Protein AF-A0A090RYG4-F1 (afdb_monomer_lite)

Organism: NCBI:txid990268

Structure (mmCIF, N/CA/C/O backbone):
data_AF-A0A090RYG4-F1
#
_entry.id   AF-A0A090RYG4-F1
#
loop_
_atom_site.group_PDB
_atom_site.id
_atom_site.type_symbol
_atom_site.label_atom_id
_atom_site.label_alt_id
_atom_site.label_comp_id
_atom_site.label_asym_id
_atom_site.label_entity_id
_atom_site.label_seq_id
_atom_site.pdbx_PDB_ins_code
_atom_site.Cartn_x
_atom_site.Cartn_y
_atom_site.Cartn_z
_atom_site.occupancy
_atom_site.B_iso_or_equiv
_atom_site.auth_seq_id
_atom_site.auth_comp_id
_atom_site.auth_asym_id
_atom_site.auth_atom_id
_atom_site.pdbx_PDB_model_num
ATOM 1 N N . MET A 1 1 ? 15.077 -9.445 53.867 1.00 61.34 1 MET A N 1
ATOM 2 C CA . MET A 1 1 ? 15.015 -9.184 52.406 1.00 61.34 1 MET A CA 1
ATOM 3 C C . MET A 1 1 ? 14.123 -10.145 51.605 1.00 61.34 1 MET A C 1
ATOM 5 O O . MET A 1 1 ? 13.270 -9.662 50.873 1.00 61.34 1 MET A O 1
ATOM 9 N N . ARG A 1 2 ? 14.221 -11.479 51.750 1.00 73.38 2 ARG A N 1
ATOM 10 C CA . ARG A 1 2 ? 13.444 -12.452 50.934 1.00 73.38 2 ARG A CA 1
ATOM 11 C C . ARG A 1 2 ? 11.909 -12.333 51.029 1.00 73.38 2 ARG A C 1
ATOM 13 O O . ARG A 1 2 ? 11.220 -12.509 50.031 1.00 73.38 2 ARG A O 1
ATOM 20 N N . ARG A 1 3 ? 11.371 -12.010 52.213 1.00 73.81 3 ARG A N 1
ATOM 21 C CA . ARG A 1 3 ? 9.918 -11.848 52.442 1.00 73.81 3 ARG A CA 1
ATOM 22 C C . ARG A 1 3 ? 9.351 -10.567 51.826 1.00 73.81 3 ARG A C 1
ATOM 24 O O . ARG A 1 3 ? 8.290 -10.617 51.218 1.00 73.81 3 ARG A O 1
ATOM 31 N N . LEU A 1 4 ? 10.092 -9.461 51.918 1.00 77.81 4 LEU A N 1
ATOM 32 C CA . LEU A 1 4 ? 9.744 -8.197 51.262 1.00 77.81 4 LEU A CA 1
ATOM 33 C C . LEU A 1 4 ? 9.723 -8.370 49.738 1.00 77.81 4 LEU A C 1
ATOM 35 O O . LEU A 1 4 ? 8.765 -7.982 49.082 1.00 77.81 4 LEU A O 1
ATOM 39 N N . PHE A 1 5 ? 10.730 -9.055 49.191 1.00 81.25 5 PHE A N 1
ATOM 40 C CA . PHE A 1 5 ? 10.797 -9.369 47.765 1.00 81.25 5 PHE A CA 1
ATOM 41 C C . PHE A 1 5 ? 9.617 -10.238 47.297 1.00 81.25 5 PHE A C 1
ATOM 43 O O . PHE A 1 5 ? 9.007 -9.958 46.270 1.00 81.25 5 PHE A O 1
ATOM 50 N N . ALA A 1 6 ? 9.235 -11.259 48.072 1.00 80.69 6 ALA A N 1
ATOM 51 C CA . ALA A 1 6 ? 8.069 -12.091 47.772 1.00 80.69 6 ALA A CA 1
ATOM 52 C C . ALA A 1 6 ? 6.738 -11.321 47.877 1.00 80.69 6 ALA A C 1
ATOM 54 O O . ALA A 1 6 ? 5.836 -11.556 47.076 1.00 80.69 6 ALA A O 1
ATOM 55 N N . MET A 1 7 ? 6.623 -10.388 48.828 1.00 78.88 7 MET A N 1
ATOM 56 C CA . MET A 1 7 ? 5.442 -9.537 49.005 1.00 78.88 7 MET A CA 1
ATOM 57 C C . MET A 1 7 ? 5.290 -8.541 47.848 1.00 78.88 7 MET A C 1
ATOM 59 O O . MET A 1 7 ? 4.221 -8.469 47.253 1.00 78.88 7 MET A O 1
ATOM 63 N N . LEU A 1 8 ? 6.374 -7.868 47.449 1.00 79.50 8 LEU A N 1
ATOM 64 C CA . LEU A 1 8 ? 6.397 -6.986 46.276 1.00 79.50 8 LEU A CA 1
ATOM 65 C C . LEU A 1 8 ? 6.104 -7.758 44.981 1.00 79.50 8 LEU A C 1
ATOM 67 O O . LEU A 1 8 ? 5.351 -7.288 44.132 1.00 79.50 8 LEU A O 1
ATOM 71 N N . LYS A 1 9 ? 6.630 -8.984 44.848 1.00 76.50 9 LYS A N 1
ATOM 72 C CA . LYS A 1 9 ? 6.347 -9.864 43.704 1.00 76.50 9 LYS A CA 1
ATOM 73 C C . LYS A 1 9 ? 4.880 -10.308 43.664 1.00 76.50 9 LYS A C 1
ATOM 75 O O . LYS A 1 9 ? 4.317 -10.376 42.579 1.00 76.50 9 LYS A O 1
ATOM 80 N N . ARG A 1 10 ? 4.246 -10.560 44.818 1.00 73.06 10 ARG A N 1
ATOM 81 C CA . ARG A 1 10 ? 2.807 -10.875 44.925 1.00 73.06 10 ARG A CA 1
ATOM 82 C C . ARG A 1 10 ? 1.920 -9.663 44.658 1.00 73.06 10 ARG A C 1
ATOM 84 O O . ARG A 1 10 ? 0.962 -9.804 43.914 1.00 73.06 10 ARG A O 1
ATOM 91 N N . ALA A 1 11 ? 2.262 -8.489 45.184 1.00 70.81 11 ALA A N 1
ATOM 92 C CA . ALA A 1 11 ? 1.546 -7.246 44.897 1.00 70.81 11 ALA A CA 1
ATOM 93 C C . ALA A 1 11 ? 1.608 -6.895 43.400 1.00 70.81 11 ALA A C 1
ATOM 95 O O . ALA A 1 11 ? 0.601 -6.525 42.807 1.00 70.81 11 ALA A O 1
ATOM 96 N N . ARG A 1 12 ? 2.766 -7.111 42.759 1.00 71.00 12 ARG A N 1
ATOM 97 C CA . ARG A 1 12 ? 2.927 -6.977 41.304 1.00 71.00 12 ARG A CA 1
ATOM 98 C C . ARG A 1 12 ? 2.141 -8.033 40.518 1.00 71.00 12 ARG A C 1
ATOM 100 O O . ARG A 1 12 ? 1.627 -7.730 39.449 1.00 71.00 12 ARG A O 1
ATOM 107 N N . ALA A 1 13 ? 2.086 -9.271 41.011 1.00 66.88 13 ALA A N 1
ATOM 108 C CA . ALA A 1 13 ? 1.431 -10.390 40.329 1.00 66.88 13 ALA A CA 1
ATOM 109 C C . ALA A 1 13 ? -0.096 -10.423 40.509 1.00 66.88 13 ALA A C 1
ATOM 111 O O . ALA A 1 13 ? -0.777 -11.002 39.671 1.00 66.88 13 ALA A O 1
ATOM 112 N N . ALA A 1 14 ? -0.635 -9.816 41.570 1.00 64.06 14 ALA A N 1
ATOM 113 C CA . ALA A 1 14 ? -2.070 -9.806 41.856 1.00 64.06 14 ALA A CA 1
ATOM 114 C C . ALA A 1 14 ? -2.877 -8.923 40.888 1.00 64.06 14 ALA A C 1
ATOM 116 O O . ALA A 1 14 ? -4.096 -9.061 40.811 1.00 64.06 14 ALA A O 1
ATOM 117 N N . GLY A 1 15 ? -2.210 -8.032 40.144 1.00 64.88 15 GLY A N 1
ATOM 118 C CA . GLY A 1 15 ? -2.888 -6.980 39.393 1.00 64.88 15 GLY A CA 1
ATOM 119 C C . GLY A 1 15 ? -3.680 -6.049 40.320 1.00 64.88 15 GLY A C 1
ATOM 120 O O . GLY A 1 15 ? -3.790 -6.267 41.525 1.00 64.88 15 GLY A O 1
ATOM 121 N N . ILE A 1 16 ? -4.232 -4.976 39.765 1.00 71.25 16 ILE A N 1
ATOM 122 C CA . ILE A 1 16 ? -5.197 -4.143 40.485 1.00 71.25 16 ILE A CA 1
ATOM 123 C C . ILE A 1 16 ? -6.581 -4.635 40.045 1.00 71.25 16 ILE A C 1
ATOM 125 O O . ILE A 1 16 ? -6.906 -4.474 38.867 1.00 71.25 16 ILE A O 1
ATOM 129 N N . PRO A 1 17 ? -7.387 -5.266 40.921 1.00 75.62 17 PRO A N 1
ATOM 130 C CA . PRO A 1 17 ? -8.730 -5.699 40.557 1.00 75.62 17 PRO A CA 1
ATOM 131 C C . PRO A 1 17 ? -9.604 -4.460 40.347 1.00 75.62 17 PRO A C 1
ATOM 133 O O . PRO A 1 17 ? -10.025 -3.802 41.295 1.00 75.62 17 PRO A O 1
ATOM 136 N N . THR A 1 18 ? -9.847 -4.105 39.090 1.00 84.88 18 THR A N 1
ATOM 137 C CA . THR A 1 18 ? -10.685 -2.964 38.722 1.00 84.88 18 THR A CA 1
ATOM 138 C C . THR A 1 18 ? -12.125 -3.410 38.443 1.00 84.88 18 THR A C 1
ATOM 140 O O . THR A 1 18 ? -12.340 -4.447 37.804 1.00 84.88 18 THR A O 1
ATOM 143 N N . PRO A 1 19 ? -13.147 -2.643 38.869 1.00 91.31 19 PRO A N 1
ATOM 144 C CA . PRO A 1 19 ? -14.541 -2.961 38.569 1.00 91.31 19 PRO A CA 1
ATOM 145 C C . PRO A 1 19 ? -14.820 -3.045 37.058 1.00 91.31 19 PRO A C 1
ATOM 147 O O . PRO A 1 19 ? -14.313 -2.243 36.273 1.00 91.31 19 PRO A O 1
ATOM 150 N N . SER A 1 20 ? -15.700 -3.961 36.635 1.00 90.69 20 SER A N 1
ATOM 151 C CA . SER A 1 20 ? -16.046 -4.147 35.210 1.00 90.69 20 SER A CA 1
ATOM 152 C C . SER A 1 20 ? -16.568 -2.864 34.542 1.00 90.69 20 SER A C 1
ATOM 154 O O . SER A 1 20 ? -16.238 -2.583 33.390 1.00 90.69 20 SER A O 1
ATOM 156 N N . ILE A 1 21 ? -17.342 -2.055 35.275 1.00 94.69 21 ILE A N 1
ATOM 157 C CA . ILE A 1 21 ? -17.880 -0.772 34.791 1.00 94.69 21 ILE A CA 1
ATOM 158 C C . ILE A 1 21 ? -16.743 0.202 34.475 1.00 94.69 21 ILE A C 1
ATOM 160 O O . ILE A 1 21 ? -16.732 0.801 33.401 1.00 94.69 21 ILE A O 1
ATOM 164 N N . TYR A 1 22 ? -15.760 0.303 35.374 1.00 93.12 22 TYR A N 1
ATOM 165 C CA . TYR A 1 22 ? -14.573 1.123 35.160 1.00 93.12 22 TYR A CA 1
ATOM 166 C C . TYR A 1 22 ? -13.812 0.667 33.908 1.00 93.12 22 TYR A C 1
ATOM 168 O O . TYR A 1 22 ? -13.549 1.479 33.027 1.00 93.12 22 TYR A O 1
ATOM 176 N N . ASN A 1 23 ? -13.554 -0.637 33.758 1.00 93.69 23 ASN A N 1
ATOM 177 C CA . ASN A 1 23 ? -12.840 -1.172 32.591 1.00 93.69 23 ASN A CA 1
ATOM 178 C C . ASN A 1 23 ? -13.564 -0.876 31.269 1.00 93.69 23 ASN A C 1
ATOM 180 O O . ASN A 1 23 ? -12.934 -0.471 30.293 1.00 93.69 23 ASN A O 1
ATOM 184 N N . LYS A 1 24 ? -14.895 -1.022 31.234 1.00 96.44 24 LYS A N 1
ATOM 185 C CA . LYS A 1 24 ? -15.709 -0.701 30.050 1.00 96.44 24 LYS A CA 1
ATOM 186 C C . LYS A 1 24 ? -15.686 0.794 29.727 1.00 96.44 24 LYS A C 1
ATOM 188 O O . LYS A 1 24 ? -15.574 1.153 28.557 1.00 96.44 24 LYS A O 1
ATOM 193 N N . LEU A 1 25 ? -15.779 1.657 30.742 1.00 97.25 25 LEU A N 1
ATOM 194 C CA . LEU A 1 25 ? -15.675 3.110 30.577 1.00 97.25 25 LEU A CA 1
ATOM 195 C C . LEU A 1 25 ? -14.306 3.513 30.030 1.00 97.25 25 LEU A C 1
ATOM 197 O O . LEU A 1 25 ? -14.238 4.244 29.045 1.00 97.25 25 LEU A O 1
ATOM 201 N N . MET A 1 26 ? -13.230 2.984 30.610 1.00 96.25 26 MET A N 1
ATOM 202 C CA . MET A 1 26 ? -11.869 3.252 30.148 1.00 96.25 26 MET A CA 1
ATOM 203 C C . MET A 1 26 ? -11.647 2.763 28.717 1.00 96.25 26 MET A C 1
ATOM 205 O O . MET A 1 26 ? -11.082 3.494 27.906 1.00 96.25 26 MET A O 1
ATOM 209 N N . TYR A 1 27 ? -12.151 1.576 28.366 1.00 96.62 27 TYR A N 1
ATOM 210 C CA . TYR A 1 27 ? -12.064 1.059 27.000 1.00 96.62 27 TYR A CA 1
ATOM 211 C C . TYR A 1 27 ? -12.798 1.951 25.987 1.00 96.62 27 TYR A C 1
ATOM 213 O O . TYR A 1 27 ? -12.266 2.250 24.917 1.00 96.62 27 TYR A O 1
ATOM 221 N N . ARG A 1 28 ? -14.005 2.423 26.320 1.00 98.06 28 ARG A N 1
ATOM 222 C CA . ARG A 1 28 ? -14.752 3.352 25.456 1.00 98.06 28 ARG A CA 1
ATOM 223 C C . ARG A 1 28 ? -14.013 4.674 25.293 1.00 98.06 28 ARG A C 1
ATOM 225 O O . ARG A 1 28 ? -13.835 5.123 24.164 1.00 98.06 28 ARG A O 1
ATOM 232 N N . LEU A 1 29 ? -13.542 5.252 26.400 1.00 98.00 29 LEU A N 1
ATOM 233 C CA . LEU A 1 29 ? -12.791 6.504 26.396 1.00 98.00 29 LEU A CA 1
ATOM 234 C C . LEU A 1 29 ? -11.560 6.398 25.492 1.00 98.00 29 LEU A C 1
ATOM 236 O O . LEU A 1 29 ? -11.389 7.214 24.591 1.00 98.00 29 LEU A O 1
ATOM 240 N N . ILE A 1 30 ? -10.738 5.361 25.675 1.00 97.81 30 ILE A N 1
ATOM 241 C CA . ILE A 1 30 ? -9.519 5.217 24.879 1.00 97.81 30 ILE A CA 1
ATOM 242 C C . ILE A 1 30 ? -9.812 4.924 23.407 1.00 97.81 30 ILE A C 1
ATOM 244 O O . ILE A 1 30 ? -9.067 5.378 22.547 1.00 97.81 30 ILE A O 1
ATOM 248 N N . THR A 1 31 ? -10.899 4.215 23.099 1.00 97.62 31 THR A N 1
ATOM 249 C CA . THR A 1 31 ? -11.305 3.946 21.711 1.00 97.62 31 THR A CA 1
ATOM 250 C C . THR A 1 31 ? -11.712 5.234 20.998 1.00 97.62 31 THR A C 1
ATOM 252 O O . THR A 1 31 ? -11.278 5.465 19.873 1.00 97.62 31 THR A O 1
ATOM 255 N N . VAL A 1 32 ? -12.478 6.107 21.661 1.00 98.12 32 VAL A N 1
ATOM 256 C CA . VAL A 1 32 ? -12.866 7.416 21.108 1.00 98.12 32 VAL A CA 1
ATOM 257 C C . VAL A 1 32 ? -11.646 8.315 20.921 1.00 98.12 32 VAL A C 1
ATOM 259 O O . VAL A 1 32 ? -11.473 8.890 19.848 1.00 98.12 32 VAL A O 1
ATOM 262 N N . LEU A 1 33 ? -10.775 8.401 21.931 1.00 97.94 33 LEU A N 1
ATOM 263 C CA . LEU A 1 33 ? -9.561 9.217 21.853 1.00 97.94 33 LEU A CA 1
ATOM 264 C C . LEU A 1 33 ? -8.630 8.742 20.731 1.00 97.94 33 LEU A C 1
ATOM 266 O O . LEU A 1 33 ? -8.164 9.562 19.944 1.00 97.94 33 LEU A O 1
ATOM 270 N N . LYS A 1 34 ? -8.406 7.426 20.617 1.00 96.44 34 LYS A N 1
ATOM 271 C CA . LYS A 1 34 ? -7.614 6.837 19.528 1.00 96.44 34 LYS A CA 1
ATOM 272 C C . LYS A 1 34 ? -8.248 7.096 18.167 1.00 96.44 34 LYS A C 1
ATOM 274 O O . LYS A 1 34 ? -7.565 7.594 17.287 1.00 96.44 34 LYS A O 1
ATOM 279 N N . GLY A 1 35 ? -9.549 6.854 18.008 1.00 96.19 35 GLY A N 1
ATOM 280 C CA . GLY A 1 35 ? -10.240 7.099 16.738 1.00 96.19 35 GLY A CA 1
ATOM 281 C C . GLY A 1 35 ? -10.193 8.568 16.304 1.00 96.19 35 GLY A C 1
ATOM 282 O O . GLY A 1 35 ? -9.995 8.860 15.123 1.00 96.19 35 GLY A O 1
ATOM 283 N N . GLY A 1 36 ? -10.316 9.499 17.257 1.00 97.56 36 GLY A N 1
ATOM 284 C CA . GLY A 1 36 ? -10.135 10.928 17.011 1.00 97.56 36 GLY A CA 1
ATOM 285 C C . GLY A 1 36 ? -8.709 11.254 16.569 1.00 97.56 36 GLY A C 1
ATOM 286 O O . GLY A 1 36 ? -8.517 11.878 15.527 1.00 97.56 36 GLY A O 1
ATOM 287 N N . PHE A 1 37 ? -7.710 10.771 17.310 1.00 96.94 37 PHE A N 1
ATOM 288 C CA . PHE A 1 37 ? -6.298 10.958 16.975 1.00 96.94 37 PHE A CA 1
ATOM 289 C C . PHE A 1 37 ? -5.935 10.369 15.603 1.00 96.94 37 PHE A C 1
ATOM 291 O O . PHE A 1 37 ? -5.309 11.051 14.793 1.00 96.94 37 PHE A O 1
ATOM 298 N N . ASP A 1 38 ? -6.381 9.150 15.303 1.00 95.56 38 ASP A N 1
ATOM 299 C CA . ASP A 1 38 ? -6.158 8.479 14.021 1.00 95.56 38 ASP A CA 1
ATOM 300 C C . ASP A 1 38 ? -6.811 9.255 12.873 1.00 95.56 38 ASP A C 1
ATOM 302 O O . ASP A 1 38 ? -6.211 9.432 11.813 1.00 95.56 38 ASP A O 1
ATOM 306 N N . THR A 1 39 ? -8.021 9.781 13.087 1.00 97.12 39 THR A N 1
ATOM 307 C CA . THR A 1 39 ? -8.726 10.593 12.087 1.00 97.12 39 THR A CA 1
ATOM 308 C C . THR A 1 39 ? -7.990 11.897 11.810 1.00 97.12 39 THR A C 1
ATOM 310 O O . THR A 1 39 ? -7.774 12.233 10.646 1.00 97.12 39 THR A O 1
ATOM 313 N N . LEU A 1 40 ? -7.572 12.616 12.854 1.00 98.06 40 LEU A N 1
ATOM 314 C CA . LEU A 1 40 ? -6.817 13.861 12.710 1.00 98.06 40 LEU A CA 1
ATOM 315 C C . LEU A 1 40 ? -5.473 13.603 12.017 1.00 98.06 40 LEU A C 1
ATOM 317 O O . LEU A 1 40 ? -5.148 14.265 11.034 1.00 98.06 40 LEU A O 1
ATOM 321 N N . THR A 1 41 ? -4.736 12.584 12.457 1.00 97.62 41 THR A N 1
ATOM 322 C CA . THR A 1 41 ? -3.458 12.184 11.853 1.00 97.62 41 THR A CA 1
ATOM 323 C C . THR A 1 41 ? -3.638 11.809 10.381 1.00 97.62 41 THR A C 1
ATOM 325 O O . THR A 1 41 ? -2.885 12.262 9.520 1.00 97.62 41 THR A O 1
ATOM 328 N N . ARG A 1 42 ? -4.682 11.045 10.044 1.00 97.81 42 ARG A N 1
ATOM 329 C CA . ARG A 1 42 ? -5.009 10.692 8.659 1.00 97.81 42 ARG A CA 1
ATOM 330 C C . ARG A 1 42 ? -5.289 11.922 7.802 1.00 97.81 42 ARG A C 1
ATOM 332 O O . ARG A 1 42 ? -4.780 11.995 6.685 1.00 97.81 42 ARG A O 1
ATOM 339 N N . LEU A 1 43 ? -6.122 12.843 8.281 1.00 97.81 43 LEU A N 1
ATOM 340 C CA . LEU A 1 43 ? -6.562 14.005 7.505 1.00 97.81 43 LEU A CA 1
ATOM 341 C C . LEU A 1 43 ? -5.440 15.025 7.302 1.00 97.81 43 LEU A C 1
ATOM 343 O O . LEU A 1 43 ? -5.282 15.528 6.194 1.00 97.81 43 LEU A O 1
ATOM 347 N N . PHE A 1 44 ? -4.659 15.302 8.347 1.00 98.12 44 PHE A N 1
ATOM 348 C CA . PHE A 1 44 ? -3.679 16.388 8.336 1.00 98.12 44 PHE A CA 1
ATOM 349 C C . PHE A 1 44 ? -2.250 15.940 8.023 1.00 98.12 44 PHE A C 1
ATOM 351 O O . PHE A 1 44 ? -1.456 16.761 7.576 1.00 98.12 44 PHE A O 1
ATOM 358 N N . ILE A 1 45 ? -1.914 14.663 8.229 1.00 97.94 45 ILE A N 1
ATOM 359 C CA . ILE A 1 45 ? -0.543 14.158 8.064 1.00 97.94 45 ILE A CA 1
ATOM 360 C C . ILE A 1 45 ? -0.492 13.100 6.962 1.00 97.94 45 ILE A C 1
ATOM 362 O O . ILE A 1 45 ? 0.108 13.337 5.916 1.00 97.94 45 ILE A O 1
ATOM 366 N N . TYR A 1 46 ? -1.135 11.944 7.147 1.00 98.31 46 TYR A N 1
ATOM 367 C CA . TYR A 1 46 ? -0.915 10.805 6.247 1.00 98.31 46 TYR A CA 1
ATOM 368 C C . TYR A 1 46 ? -1.505 10.998 4.851 1.00 98.31 46 TYR A C 1
ATOM 370 O O . TYR A 1 46 ? -0.828 10.715 3.866 1.00 98.31 46 TYR A O 1
ATOM 378 N N . THR A 1 47 ? -2.738 11.498 4.731 1.00 98.12 47 THR A N 1
ATOM 379 C CA . THR A 1 47 ? -3.358 11.689 3.409 1.00 98.12 47 THR A CA 1
ATOM 380 C C . THR A 1 47 ? -2.608 12.740 2.581 1.00 98.12 47 THR A C 1
ATOM 382 O O . THR A 1 47 ? -2.298 12.446 1.426 1.00 98.12 47 THR A O 1
ATOM 385 N N . PRO A 1 48 ? -2.251 13.927 3.119 1.00 98.00 48 PRO A N 1
ATOM 386 C CA . PRO A 1 48 ? -1.418 14.886 2.392 1.00 98.00 48 PRO A CA 1
ATOM 387 C C . PRO A 1 48 ? -0.023 14.345 2.058 1.00 98.00 48 PRO A C 1
ATOM 389 O O . PRO A 1 48 ? 0.419 14.494 0.920 1.00 98.00 48 PRO A O 1
ATOM 392 N N . ALA A 1 49 ? 0.644 13.672 3.004 1.00 98.25 49 ALA A N 1
ATOM 393 C CA . ALA A 1 49 ? 1.972 13.103 2.774 1.00 98.25 49 ALA A CA 1
ATOM 394 C C . ALA A 1 49 ? 1.959 12.069 1.642 1.00 98.25 49 ALA A C 1
ATOM 396 O O . ALA A 1 49 ? 2.800 12.116 0.747 1.00 98.25 49 ALA A O 1
ATOM 397 N N . PHE A 1 50 ? 0.972 11.169 1.637 1.00 98.44 50 PHE A N 1
ATOM 398 C CA . PHE A 1 50 ? 0.854 10.182 0.573 1.00 98.44 50 PHE A CA 1
ATOM 399 C C . PHE A 1 50 ? 0.508 10.829 -0.763 1.00 98.44 50 PHE A C 1
ATOM 401 O O . PHE A 1 50 ? 1.142 10.496 -1.754 1.00 98.44 50 PHE A O 1
ATOM 408 N N . LYS A 1 51 ? -0.414 11.803 -0.800 1.00 98.19 51 LYS A N 1
ATOM 409 C CA . LYS A 1 51 ? -0.706 12.578 -2.020 1.00 98.19 51 LYS A CA 1
ATOM 410 C C . LYS A 1 51 ? 0.549 13.215 -2.615 1.00 98.19 51 LYS A C 1
ATOM 412 O O . LYS A 1 51 ? 0.696 13.194 -3.829 1.00 98.19 51 LYS A O 1
ATOM 417 N N . GLY A 1 52 ? 1.464 13.712 -1.781 1.00 97.75 52 GLY A N 1
ATOM 418 C CA . GLY A 1 52 ? 2.761 14.231 -2.229 1.00 97.75 52 GLY A CA 1
ATOM 419 C C . GLY A 1 52 ? 3.677 13.181 -2.875 1.00 97.75 52 GLY A C 1
ATOM 420 O O . GLY A 1 52 ? 4.574 13.539 -3.631 1.00 97.75 52 GLY A O 1
ATOM 421 N N . ARG A 1 53 ? 3.451 11.886 -2.615 1.00 97.12 53 ARG A N 1
ATOM 422 C CA . ARG A 1 53 ? 4.174 10.767 -3.239 1.00 97.12 53 ARG A CA 1
ATOM 423 C C . ARG A 1 53 ? 3.529 10.272 -4.540 1.00 97.12 53 ARG A C 1
ATOM 425 O O . ARG A 1 53 ? 4.191 9.547 -5.288 1.00 97.12 53 ARG A O 1
ATOM 432 N N . LEU A 1 54 ? 2.269 10.626 -4.799 1.00 98.44 54 LEU A N 1
ATOM 433 C CA . LEU A 1 54 ? 1.511 10.212 -5.981 1.00 98.44 54 LEU A CA 1
ATOM 434 C C . LEU A 1 54 ? 1.818 11.131 -7.169 1.00 98.44 54 LEU A C 1
ATOM 436 O O . LEU A 1 54 ? 1.892 12.347 -7.021 1.00 98.44 54 LEU A O 1
ATOM 440 N N . ALA A 1 55 ? 1.948 10.549 -8.360 1.00 98.44 55 ALA A N 1
ATOM 441 C CA . ALA A 1 55 ? 2.067 11.308 -9.603 1.00 98.44 55 ALA A CA 1
ATOM 442 C C . ALA A 1 55 ? 0.714 11.898 -10.035 1.00 98.44 55 ALA A C 1
ATOM 444 O O . ALA A 1 55 ? 0.655 13.000 -10.572 1.00 98.44 55 ALA A O 1
ATOM 445 N N . SER A 1 56 ? -0.375 11.172 -9.781 1.00 98.56 56 SER A N 1
ATOM 446 C CA . SER A 1 56 ? -1.749 11.637 -9.967 1.00 98.56 56 SER A CA 1
ATOM 447 C C . SER A 1 56 ? -2.682 10.925 -8.989 1.00 98.56 56 SER A C 1
ATOM 449 O O . SER A 1 56 ? -2.399 9.812 -8.530 1.00 98.56 56 SER A O 1
ATOM 451 N N . TYR A 1 57 ? -3.786 11.579 -8.633 1.00 98.50 57 TYR A N 1
ATOM 452 C CA . TYR A 1 57 ? -4.810 10.993 -7.775 1.00 98.50 57 TYR A CA 1
ATOM 453 C C . TYR A 1 57 ? -6.197 11.573 -8.061 1.00 98.50 57 TYR A C 1
ATOM 455 O O . TYR A 1 57 ? -6.334 12.764 -8.343 1.00 98.50 57 TYR A O 1
ATOM 463 N N . GLY A 1 58 ? -7.221 10.730 -7.946 1.00 98.06 58 GLY A N 1
ATOM 464 C CA . GLY A 1 58 ? -8.623 11.126 -7.995 1.00 98.06 58 GLY A CA 1
ATOM 465 C C . GLY A 1 58 ? -9.163 11.664 -6.666 1.00 98.06 58 GLY A C 1
ATOM 466 O O . GLY A 1 58 ? -8.438 11.882 -5.688 1.00 98.06 58 GLY A O 1
ATOM 467 N N . HIS A 1 59 ? -10.475 11.882 -6.609 1.00 97.56 59 HIS A N 1
ATOM 468 C CA . HIS A 1 59 ? -11.145 12.312 -5.382 1.00 97.56 59 HIS A CA 1
ATOM 469 C C . HIS A 1 59 ? -11.362 11.143 -4.405 1.00 97.56 59 HIS A C 1
ATOM 471 O O . HIS A 1 59 ? -11.274 9.971 -4.760 1.00 97.56 59 HIS A O 1
ATOM 477 N N . SER A 1 60 ? -11.690 11.463 -3.150 1.00 97.12 60 SER A N 1
ATOM 478 C CA . SER A 1 60 ? -12.113 10.482 -2.135 1.00 97.12 60 SER A CA 1
ATOM 479 C C . SER A 1 60 ? -11.097 9.376 -1.792 1.00 97.12 60 SER A C 1
ATOM 481 O O . SER A 1 60 ? -11.493 8.273 -1.424 1.00 97.12 60 SER A O 1
ATOM 483 N N . LEU A 1 61 ? -9.792 9.666 -1.853 1.00 98.19 61 LEU A N 1
ATOM 484 C CA . LEU A 1 61 ? -8.756 8.779 -1.311 1.00 98.19 61 LEU A CA 1
ATOM 485 C C . LEU A 1 61 ? -8.898 8.628 0.212 1.00 98.19 61 LEU A C 1
ATOM 487 O O . LEU A 1 61 ? -8.851 9.614 0.954 1.00 98.19 61 LEU A O 1
ATOM 491 N N . TYR A 1 62 ? -9.008 7.388 0.679 1.00 98.25 62 TYR A N 1
ATOM 492 C CA . TYR A 1 62 ? -9.116 7.045 2.091 1.00 98.25 62 TYR A CA 1
ATOM 493 C C . TYR A 1 62 ? -7.942 6.168 2.537 1.00 98.25 62 TYR A C 1
ATOM 495 O O . TYR A 1 62 ? -7.875 4.981 2.221 1.00 98.25 62 TYR A O 1
ATOM 503 N N . LEU A 1 63 ? -7.020 6.746 3.308 1.00 97.69 63 LEU A N 1
ATOM 504 C CA . LEU A 1 63 ? -5.967 5.977 3.972 1.00 97.69 63 LEU A CA 1
ATOM 505 C C . LEU A 1 63 ? -6.437 5.461 5.319 1.00 97.69 63 LEU A C 1
ATOM 507 O O . LEU A 1 63 ? -6.992 6.226 6.094 1.00 97.69 63 LEU A O 1
ATOM 511 N N . TYR A 1 64 ? -6.172 4.208 5.657 1.00 95.50 64 TYR A N 1
ATOM 512 C CA . TYR A 1 64 ? -6.498 3.701 6.989 1.00 95.50 64 TYR A CA 1
ATOM 513 C C . TYR A 1 64 ? -5.321 2.981 7.613 1.00 95.50 64 TYR A C 1
ATOM 515 O O . TYR A 1 64 ? -4.565 2.301 6.934 1.00 95.50 64 TYR A O 1
ATOM 523 N N . SER A 1 65 ? -5.169 3.117 8.928 1.00 92.62 65 SER A N 1
ATOM 524 C CA . SER A 1 65 ? -4.100 2.446 9.673 1.00 92.62 65 SER A CA 1
ATOM 525 C C . SER A 1 65 ? -2.672 2.858 9.265 1.00 92.62 65 SER A C 1
ATOM 527 O O . SER A 1 65 ? -1.776 2.024 9.300 1.00 92.62 65 SER A O 1
ATOM 529 N N . GLY A 1 66 ? -2.442 4.123 8.888 1.00 95.62 66 GLY A N 1
ATOM 530 C CA . GLY A 1 66 ? -1.090 4.685 8.731 1.00 95.62 66 GLY A CA 1
ATOM 531 C C . GLY A 1 66 ? -0.806 5.335 7.375 1.00 95.62 66 GLY A C 1
ATOM 532 O O . GLY A 1 66 ? -1.721 5.757 6.667 1.00 95.62 66 GLY A O 1
ATOM 533 N N . LEU A 1 67 ? 0.481 5.367 7.020 1.00 97.75 67 LEU A N 1
ATOM 534 C CA . LEU A 1 67 ? 1.014 5.854 5.748 1.00 97.75 67 LEU A CA 1
ATOM 535 C C . LEU A 1 67 ? 1.707 4.697 5.007 1.00 97.75 67 LEU A C 1
ATOM 537 O O . LEU A 1 67 ? 2.619 4.115 5.595 1.00 97.75 67 LEU A O 1
ATOM 541 N N . PRO A 1 68 ? 1.331 4.388 3.749 1.00 98.19 68 PRO A N 1
ATOM 542 C CA . PRO A 1 68 ? 2.013 3.368 2.955 1.00 98.19 68 PRO A CA 1
ATOM 543 C C . PRO A 1 68 ? 3.520 3.618 2.861 1.00 98.19 68 PRO A C 1
ATOM 545 O O . PRO A 1 68 ? 3.954 4.740 2.584 1.00 98.19 68 PRO A O 1
ATOM 548 N N . LEU A 1 69 ? 4.318 2.566 3.037 1.00 98.38 69 LEU A N 1
ATOM 549 C CA . LEU A 1 69 ? 5.745 2.623 2.748 1.00 98.38 69 LEU A CA 1
ATOM 550 C C . LEU A 1 69 ? 5.936 2.594 1.232 1.00 98.38 69 LEU A C 1
ATOM 552 O O . LEU A 1 69 ? 5.510 1.647 0.574 1.00 98.38 69 LEU A O 1
ATOM 556 N N . VAL A 1 70 ? 6.612 3.605 0.686 1.00 98.31 70 VAL A N 1
ATOM 557 C CA . VAL A 1 70 ? 6.949 3.656 -0.739 1.00 98.31 70 VAL A CA 1
ATOM 558 C C . VAL A 1 70 ? 8.459 3.678 -0.928 1.00 98.31 70 VAL A C 1
ATOM 560 O O . VAL A 1 70 ? 9.133 4.553 -0.387 1.00 98.31 70 VAL A O 1
ATOM 563 N N . THR A 1 71 ? 8.991 2.745 -1.717 1.00 96.94 71 THR A N 1
ATOM 564 C CA . THR A 1 71 ? 10.435 2.614 -1.972 1.00 96.94 71 THR A CA 1
ATOM 565 C C . THR A 1 71 ? 10.759 2.526 -3.464 1.00 96.94 71 THR A C 1
ATOM 567 O O . THR A 1 71 ? 9.917 2.175 -4.293 1.00 96.94 71 THR A O 1
ATOM 570 N N . GLY A 1 72 ? 12.001 2.873 -3.816 1.00 94.31 72 GLY A N 1
ATOM 571 C CA . GLY A 1 72 ? 12.486 2.848 -5.196 1.00 94.31 72 GLY A CA 1
ATOM 572 C C . GLY A 1 72 ? 11.852 3.908 -6.115 1.00 94.31 72 GLY A C 1
ATOM 573 O O . GLY A 1 72 ? 11.035 4.729 -5.671 1.00 94.31 72 GLY A O 1
ATOM 574 N N . PRO A 1 73 ? 12.226 3.906 -7.408 1.00 94.25 73 PRO A N 1
ATOM 575 C CA . PRO A 1 73 ? 11.752 4.856 -8.416 1.00 94.25 73 PRO A CA 1
ATOM 576 C C . PRO A 1 73 ? 10.339 4.501 -8.913 1.00 94.25 73 PRO A C 1
ATOM 578 O O . PRO A 1 73 ? 10.106 4.302 -10.100 1.00 94.25 73 PRO A O 1
ATOM 581 N N . LEU A 1 74 ? 9.383 4.383 -7.987 1.00 98.00 74 LEU A N 1
ATOM 582 C CA . LEU A 1 74 ? 8.000 4.019 -8.293 1.00 98.00 74 LEU A CA 1
ATOM 583 C C . LEU A 1 74 ? 7.160 5.250 -8.641 1.00 98.00 74 LEU A C 1
ATOM 585 O O . LEU A 1 74 ? 7.009 6.151 -7.809 1.00 98.00 74 LEU A O 1
ATOM 589 N N . LYS A 1 75 ? 6.541 5.257 -9.816 1.00 98.44 75 LYS A N 1
ATOM 590 C CA . LYS A 1 75 ? 5.440 6.160 -10.157 1.00 98.44 75 LYS A CA 1
ATOM 591 C C . LYS A 1 75 ? 4.124 5.541 -9.683 1.00 98.44 75 LYS A C 1
ATOM 593 O O . LYS A 1 75 ? 3.892 4.357 -9.908 1.00 98.44 75 LYS A O 1
ATOM 598 N N . ILE A 1 76 ? 3.271 6.320 -9.019 1.00 98.75 76 ILE A N 1
ATOM 599 C CA . ILE A 1 76 ? 1.968 5.842 -8.532 1.00 98.75 76 ILE A CA 1
ATOM 600 C C . ILE A 1 76 ? 0.867 6.761 -9.052 1.00 98.75 76 ILE A C 1
ATOM 602 O O . ILE A 1 76 ? 0.941 7.975 -8.863 1.00 98.75 76 ILE A O 1
ATOM 606 N N . GLU A 1 77 ? -0.153 6.176 -9.666 1.00 98.81 77 GLU A N 1
ATOM 607 C CA . GLU A 1 77 ? -1.350 6.862 -10.154 1.00 98.81 77 GLU A CA 1
ATOM 608 C C . GLU A 1 77 ? -2.580 6.209 -9.518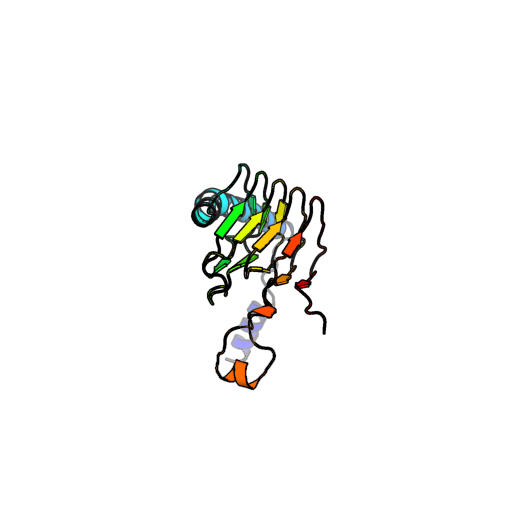 1.00 98.81 77 GLU A C 1
ATOM 610 O O . GLU A 1 77 ? -2.713 4.987 -9.578 1.00 98.81 77 GLU A O 1
ATOM 615 N N . LEU A 1 78 ? -3.464 6.998 -8.897 1.00 98.62 78 LEU A N 1
ATOM 616 C CA . LEU A 1 78 ? -4.694 6.496 -8.268 1.00 98.62 78 LEU A CA 1
ATOM 617 C C . LEU A 1 78 ? -5.946 7.130 -8.884 1.00 98.62 78 LEU A C 1
ATOM 619 O O . LEU A 1 78 ? -6.006 8.344 -9.069 1.00 98.62 78 LEU A O 1
ATOM 623 N N . GLY A 1 79 ? -6.980 6.332 -9.132 1.00 98.75 79 GLY A N 1
ATOM 624 C CA . GLY A 1 79 ? -8.295 6.821 -9.533 1.00 98.75 79 GLY A CA 1
ATOM 625 C C . GLY A 1 79 ? -9.103 7.404 -8.371 1.00 98.75 79 GLY A C 1
ATOM 626 O O . GLY A 1 79 ? -8.573 7.814 -7.334 1.00 98.75 79 GLY A O 1
ATOM 627 N N . ASN A 1 80 ? -10.420 7.450 -8.555 1.00 98.75 80 ASN A N 1
ATOM 628 C CA . ASN A 1 80 ? -11.355 7.961 -7.555 1.00 98.75 80 ASN A CA 1
ATOM 629 C C . ASN A 1 80 ? -11.688 6.893 -6.505 1.00 98.75 80 ASN A C 1
ATOM 631 O O . ASN A 1 80 ? -11.613 5.698 -6.775 1.00 98.75 80 ASN A O 1
ATOM 635 N N . GLU A 1 81 ? -12.102 7.315 -5.310 1.00 98.62 81 GLU A N 1
ATOM 636 C CA . GLU A 1 81 ? -12.705 6.444 -4.285 1.00 98.62 81 GLU A CA 1
ATOM 637 C C . GLU A 1 81 ? -11.828 5.247 -3.880 1.00 98.62 81 GLU A C 1
ATOM 639 O O . GLU A 1 81 ? -12.315 4.163 -3.556 1.00 98.62 81 GLU A O 1
ATOM 644 N N . CYS A 1 82 ? -10.510 5.435 -3.904 1.00 98.75 82 CYS A N 1
ATOM 645 C CA . CYS A 1 82 ? -9.563 4.410 -3.490 1.00 98.75 82 CYS A CA 1
ATOM 646 C C . CYS A 1 82 ? -9.445 4.344 -1.965 1.00 98.75 82 CYS A C 1
ATOM 648 O O . CYS A 1 82 ? -9.355 5.371 -1.288 1.00 98.75 82 CYS A O 1
ATOM 650 N N . ARG A 1 83 ? -9.368 3.125 -1.428 1.00 98.62 83 ARG A N 1
ATOM 651 C CA . ARG A 1 83 ? -9.011 2.857 -0.031 1.00 98.62 83 ARG A CA 1
ATOM 652 C C . ARG A 1 83 ? -7.682 2.123 0.002 1.00 98.62 83 ARG A C 1
ATOM 654 O O . ARG A 1 83 ? -7.493 1.166 -0.741 1.00 98.62 83 ARG A O 1
ATOM 661 N N . VAL A 1 84 ? -6.747 2.602 0.815 1.00 98.56 84 VAL A N 1
ATOM 662 C CA . VAL A 1 84 ? -5.404 2.016 0.902 1.00 98.56 84 VAL A CA 1
ATOM 663 C C . VAL A 1 84 ? -4.992 1.931 2.360 1.00 98.56 84 VAL A C 1
ATOM 665 O O . VAL A 1 84 ? -5.015 2.928 3.086 1.00 98.56 84 VAL A O 1
ATOM 668 N N . SER A 1 85 ? -4.601 0.741 2.807 1.00 98.44 85 SER A N 1
ATOM 669 C CA . SER A 1 85 ? -4.045 0.596 4.144 1.00 98.44 85 SER A CA 1
ATOM 670 C C . SER A 1 85 ? -2.657 1.231 4.231 1.00 98.44 85 SER A C 1
ATOM 672 O O . SER A 1 85 ? -1.804 1.025 3.374 1.00 98.44 85 SER A O 1
ATOM 674 N N . GLY A 1 86 ? -2.391 1.945 5.318 1.00 97.56 86 GLY A N 1
ATOM 675 C CA . GLY A 1 86 ? -1.068 2.436 5.675 1.00 97.56 86 GLY A CA 1
ATOM 676 C C . GLY A 1 86 ? -0.062 1.328 5.964 1.00 97.56 86 GLY A C 1
ATOM 677 O O . GLY A 1 86 ? 1.134 1.534 5.819 1.00 97.56 86 GLY A O 1
ATOM 678 N N . HIS A 1 87 ? -0.529 0.126 6.299 1.00 97.81 87 HIS A N 1
ATOM 679 C CA . HIS A 1 87 ? 0.322 -1.052 6.452 1.00 97.81 87 HIS A CA 1
ATOM 680 C C . HIS A 1 87 ? 0.610 -1.727 5.106 1.00 97.81 87 HIS A C 1
ATOM 682 O O . HIS A 1 87 ? 0.556 -2.948 5.019 1.00 97.81 87 HIS A O 1
ATOM 688 N N . THR A 1 88 ? 0.856 -0.964 4.046 1.00 98.44 88 THR A N 1
ATOM 689 C CA . THR A 1 88 ? 1.217 -1.499 2.727 1.00 98.44 88 THR A CA 1
ATOM 690 C C . THR A 1 88 ? 2.637 -1.108 2.360 1.00 98.44 88 THR A C 1
ATOM 692 O O . THR A 1 88 ? 3.138 -0.072 2.800 1.00 98.44 88 THR A O 1
ATOM 695 N N . THR A 1 89 ? 3.272 -1.944 1.542 1.00 98.44 89 THR A N 1
ATOM 696 C CA . THR A 1 89 ? 4.591 -1.673 0.967 1.00 98.44 89 THR A CA 1
ATOM 697 C C . THR A 1 89 ? 4.464 -1.626 -0.546 1.00 98.44 89 THR A C 1
ATOM 699 O O . THR A 1 89 ? 4.091 -2.615 -1.173 1.00 98.44 89 THR A O 1
ATOM 702 N N . LEU A 1 90 ? 4.780 -0.479 -1.137 1.00 98.56 90 LEU A N 1
ATOM 703 C CA . LEU A 1 90 ? 4.749 -0.244 -2.577 1.00 98.56 90 LEU A CA 1
ATOM 704 C C . LEU A 1 90 ? 6.180 0.029 -3.040 1.00 98.56 90 LEU A C 1
ATOM 706 O O . LEU A 1 90 ? 6.774 1.035 -2.656 1.00 98.56 90 LEU A O 1
ATOM 710 N N . SER A 1 91 ? 6.756 -0.853 -3.847 1.00 97.50 91 SER A N 1
ATOM 711 C CA . SER A 1 91 ? 8.160 -0.741 -4.245 1.00 97.50 91 SER A CA 1
ATOM 712 C C . SER A 1 91 ? 8.326 -0.772 -5.755 1.00 97.50 91 SER A C 1
ATOM 714 O O . SER A 1 91 ? 7.771 -1.637 -6.424 1.00 97.50 91 SER A O 1
ATOM 716 N N . GLY A 1 92 ? 9.127 0.144 -6.288 1.00 96.06 92 GLY A N 1
ATOM 717 C CA . GLY A 1 92 ? 9.639 0.067 -7.656 1.00 96.06 92 GLY A CA 1
ATOM 718 C C . GLY A 1 92 ? 10.999 -0.624 -7.675 1.00 96.06 92 GLY A C 1
ATOM 719 O O . GLY A 1 92 ? 11.811 -0.397 -6.773 1.00 96.06 92 GLY A O 1
ATOM 720 N N . ARG A 1 93 ? 11.269 -1.437 -8.701 1.00 93.31 93 ARG A N 1
ATOM 721 C CA . ARG A 1 93 ? 12.589 -2.039 -8.928 1.00 93.31 93 ARG A CA 1
ATOM 722 C C . ARG A 1 93 ? 13.646 -0.934 -8.984 1.00 93.31 93 ARG A C 1
ATOM 724 O O . ARG A 1 93 ? 13.485 0.061 -9.684 1.00 93.31 93 ARG A O 1
ATOM 731 N N . THR A 1 94 ? 14.711 -1.096 -8.206 1.00 90.44 94 THR A N 1
ATOM 732 C CA . THR A 1 94 ? 15.796 -0.110 -8.086 1.00 90.44 94 THR A CA 1
ATOM 733 C C . THR A 1 94 ? 16.808 -0.217 -9.217 1.00 90.44 94 THR A C 1
ATOM 735 O O . THR A 1 94 ? 17.368 0.795 -9.629 1.00 90.44 94 THR A O 1
ATOM 738 N N . THR A 1 95 ? 17.028 -1.424 -9.736 1.00 90.12 95 THR A N 1
ATOM 739 C CA . THR A 1 95 ? 17.813 -1.629 -10.951 1.00 90.12 95 THR A CA 1
ATOM 740 C C . THR A 1 95 ? 17.024 -1.103 -12.154 1.00 90.12 95 THR A C 1
ATOM 742 O O . THR A 1 95 ? 15.854 -1.480 -12.303 1.00 90.12 95 THR A O 1
ATOM 745 N N . PRO A 1 96 ? 17.633 -0.272 -13.019 1.00 88.00 96 PRO A N 1
ATOM 746 C CA . PRO A 1 96 ? 16.988 0.223 -14.228 1.00 88.00 96 PRO A CA 1
ATOM 747 C C . PRO A 1 96 ? 16.425 -0.909 -15.084 1.00 88.00 96 PRO A C 1
ATOM 749 O O . PRO A 1 96 ? 17.018 -1.985 -15.184 1.00 88.00 96 PRO A O 1
ATOM 752 N N . HIS A 1 97 ? 15.261 -0.670 -15.676 1.00 90.50 97 HIS A N 1
ATOM 753 C CA . HIS A 1 97 ? 14.667 -1.592 -16.631 1.00 90.50 97 HIS A CA 1
ATOM 754 C C . HIS A 1 97 ? 15.549 -1.673 -17.903 1.00 90.50 97 HIS A C 1
ATOM 756 O O . HIS A 1 97 ? 16.162 -0.663 -18.258 1.00 90.50 97 HIS A O 1
ATOM 762 N N . PRO A 1 98 ? 15.628 -2.830 -18.595 1.00 89.88 98 PRO A N 1
ATOM 763 C CA . PRO A 1 98 ? 16.407 -2.981 -19.836 1.00 89.88 98 PRO A CA 1
ATOM 764 C C . PRO A 1 98 ? 16.035 -1.963 -20.907 1.00 89.88 98 PRO A C 1
ATOM 766 O O . PRO A 1 98 ? 16.885 -1.459 -21.635 1.00 89.88 98 PRO A O 1
ATOM 769 N N . ASP A 1 99 ? 14.740 -1.667 -20.980 1.00 90.81 99 ASP A N 1
ATOM 770 C CA . ASP A 1 99 ? 14.224 -0.528 -21.720 1.00 90.81 99 ASP A CA 1
ATOM 771 C C . ASP A 1 99 ? 14.307 0.732 -20.835 1.00 90.81 99 ASP A C 1
ATOM 773 O O . ASP A 1 99 ? 13.556 0.825 -19.857 1.00 90.81 99 ASP A O 1
ATOM 777 N N . PRO A 1 100 ? 15.175 1.708 -21.167 1.00 89.62 100 PRO A N 1
ATOM 778 C CA . PRO A 1 100 ? 15.381 2.913 -20.366 1.00 89.62 100 PRO A CA 1
ATOM 779 C C . PRO A 1 100 ? 14.176 3.863 -20.372 1.00 89.62 100 PRO A C 1
ATOM 781 O O . PRO A 1 100 ? 14.130 4.789 -19.563 1.00 89.62 100 PRO A O 1
ATOM 784 N N . SER A 1 101 ? 13.206 3.668 -21.272 1.00 91.62 101 SER A N 1
ATOM 785 C CA . SER A 1 101 ? 11.969 4.455 -21.295 1.00 91.62 101 SER A CA 1
ATOM 786 C C . SER A 1 101 ? 10.958 4.005 -20.232 1.00 91.62 101 SER A C 1
ATOM 788 O O . SER A 1 101 ? 10.028 4.745 -19.899 1.00 91.62 101 SER A O 1
ATOM 790 N N . VAL A 1 102 ? 11.150 2.813 -19.657 1.00 92.38 102 VAL A N 1
ATOM 791 C CA . VAL A 1 102 ? 10.241 2.232 -18.671 1.00 92.38 102 VAL A CA 1
ATOM 792 C C . VAL A 1 102 ? 10.574 2.742 -17.274 1.00 92.38 102 VAL A C 1
ATOM 794 O O . VAL A 1 102 ? 11.642 2.495 -16.719 1.00 92.38 102 VAL A O 1
ATOM 797 N N . THR A 1 103 ? 9.601 3.417 -16.668 1.00 95.00 103 THR A N 1
ATOM 798 C CA . THR A 1 103 ? 9.606 3.742 -15.238 1.00 95.00 103 THR A CA 1
ATOM 799 C C . THR A 1 103 ? 8.648 2.797 -14.511 1.00 95.00 103 THR A C 1
ATOM 801 O O . THR A 1 103 ? 7.484 2.725 -14.927 1.00 95.00 103 THR A O 1
ATOM 804 N N . PRO A 1 104 ? 9.067 2.127 -13.416 1.00 96.81 104 PRO A N 1
ATOM 805 C CA . PRO A 1 104 ? 8.177 1.298 -12.611 1.00 96.81 104 PRO A CA 1
ATOM 806 C C . PRO A 1 104 ? 6.905 2.064 -12.236 1.00 96.81 104 PRO A C 1
ATOM 808 O O . PRO A 1 104 ? 6.975 3.090 -11.558 1.00 96.81 104 PRO A O 1
ATOM 811 N N . THR A 1 105 ? 5.743 1.595 -12.688 1.00 98.38 105 THR A N 1
ATOM 812 C CA . THR A 1 105 ? 4.470 2.310 -12.531 1.00 98.38 105 THR A CA 1
ATOM 813 C C . THR A 1 105 ? 3.398 1.421 -11.908 1.00 98.38 105 THR A C 1
ATOM 815 O O . THR A 1 105 ? 3.011 0.401 -12.474 1.00 98.38 105 THR A O 1
ATOM 818 N N . LEU A 1 106 ? 2.885 1.836 -10.749 1.00 98.75 106 LEU A N 1
ATOM 819 C CA . LEU A 1 106 ? 1.661 1.308 -10.155 1.00 98.75 106 LEU A CA 1
ATOM 820 C C . LEU A 1 106 ? 0.491 2.199 -10.573 1.00 98.75 106 LEU A C 1
ATOM 822 O O . LEU A 1 106 ? 0.377 3.335 -10.110 1.00 98.75 106 LEU A O 1
ATOM 826 N N . LYS A 1 107 ? -0.383 1.680 -11.431 1.00 98.81 107 LYS A N 1
ATOM 827 C CA . LYS A 1 107 ? -1.586 2.376 -11.886 1.00 98.81 107 LYS A CA 1
ATOM 828 C C . LYS A 1 107 ? -2.815 1.720 -11.278 1.00 98.81 107 LYS A C 1
ATOM 830 O O . LYS A 1 107 ? -3.054 0.538 -11.500 1.00 98.81 107 LYS A O 1
ATOM 835 N N . VAL A 1 108 ? -3.594 2.486 -10.526 1.00 98.88 108 VAL A N 1
ATOM 836 C CA . VAL A 1 108 ? -4.811 2.018 -9.860 1.00 98.88 108 VAL A CA 1
ATOM 837 C C . VAL A 1 108 ? -6.006 2.792 -10.400 1.00 98.88 108 VAL A C 1
ATOM 839 O O . VAL A 1 108 ? -5.987 4.020 -10.437 1.00 98.88 108 VAL A O 1
ATOM 842 N N . GLY A 1 109 ? -7.039 2.069 -10.821 1.00 98.81 109 GLY A N 1
ATOM 843 C CA . GLY A 1 109 ? -8.312 2.604 -11.284 1.00 98.81 109 GLY A CA 1
ATOM 844 C C . GLY A 1 109 ? -9.155 3.184 -10.150 1.00 98.81 109 GLY A C 1
ATOM 845 O O . GLY A 1 109 ? -8.652 3.572 -9.095 1.00 98.81 109 GLY A O 1
ATOM 846 N N . SER A 1 110 ? -10.460 3.268 -10.379 1.00 98.88 110 SER A N 1
ATOM 847 C CA . SER A 1 110 ? -11.411 3.836 -9.424 1.00 98.88 110 SER A CA 1
ATOM 848 C C . SER A 1 110 ? -12.117 2.768 -8.596 1.00 98.88 110 SER A C 1
ATOM 850 O O . SER A 1 110 ? -12.267 1.618 -9.008 1.00 98.88 110 SER A O 1
ATOM 852 N N . ASN A 1 111 ? -12.586 3.162 -7.413 1.00 98.81 111 ASN A N 1
ATOM 853 C CA . ASN A 1 111 ? -13.282 2.294 -6.473 1.00 98.81 111 ASN A CA 1
ATOM 854 C C . ASN A 1 111 ? -12.471 1.027 -6.149 1.00 98.81 111 ASN A C 1
ATOM 856 O O . ASN A 1 111 ? -13.023 -0.068 -6.125 1.00 98.81 111 ASN A O 1
ATOM 860 N N . VAL A 1 112 ? -11.172 1.165 -5.873 1.00 98.88 112 VAL A N 1
ATOM 861 C CA . VAL A 1 112 ? -10.286 0.057 -5.470 1.00 98.88 112 VAL A CA 1
ATOM 862 C C . VAL A 1 112 ? -10.116 0.027 -3.947 1.00 98.88 112 VAL A C 1
ATOM 864 O O . VAL A 1 112 ? -10.232 1.061 -3.280 1.00 98.88 112 VAL A O 1
ATOM 867 N N . ASP A 1 113 ? -9.895 -1.157 -3.379 1.00 98.75 113 ASP A N 1
ATOM 868 C CA . ASP A 1 113 ? -9.488 -1.329 -1.979 1.00 98.75 113 ASP A CA 1
ATOM 869 C C . ASP A 1 113 ? -8.212 -2.176 -1.888 1.00 98.75 113 ASP A C 1
ATOM 871 O O . ASP A 1 113 ? -8.173 -3.295 -2.407 1.00 98.75 113 ASP A O 1
ATOM 875 N N . ILE A 1 114 ? -7.178 -1.629 -1.246 1.00 98.75 114 ILE A N 1
ATOM 876 C CA . ILE A 1 114 ? -5.890 -2.280 -1.002 1.00 98.75 114 ILE A CA 1
ATOM 877 C C . ILE A 1 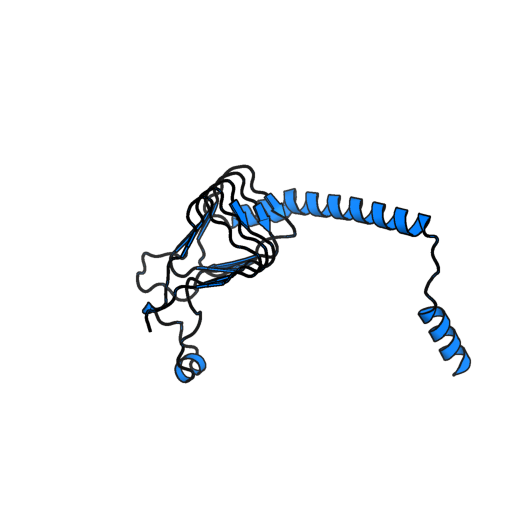114 ? -5.739 -2.528 0.501 1.00 98.75 114 ILE A C 1
ATOM 879 O O . ILE A 1 114 ? -5.482 -1.608 1.285 1.00 98.75 114 ILE A O 1
ATOM 883 N N . GLY A 1 115 ? -5.869 -3.803 0.867 1.00 98.50 115 GLY A N 1
ATOM 884 C CA . GLY A 1 115 ? -5.847 -4.318 2.228 1.00 98.50 115 GLY A CA 1
ATOM 885 C C . GLY A 1 115 ? -4.567 -4.046 3.024 1.00 98.50 115 GLY A C 1
ATOM 886 O O . GLY A 1 115 ? -3.529 -3.633 2.514 1.00 98.50 115 GLY A O 1
ATOM 887 N N . TRP A 1 116 ? -4.631 -4.340 4.322 1.00 97.88 116 TRP A N 1
ATOM 888 C CA . TRP A 1 116 ? -3.479 -4.282 5.226 1.00 97.88 116 TRP A CA 1
ATOM 889 C C . TRP A 1 116 ? -2.437 -5.351 4.880 1.00 97.88 116 TRP A C 1
ATOM 891 O O . TRP A 1 116 ? -2.781 -6.441 4.434 1.00 97.88 116 TRP A O 1
ATOM 901 N N . GLN A 1 117 ? -1.160 -5.069 5.124 1.00 98.06 117 GLN A N 1
ATOM 902 C CA . GLN A 1 117 ? -0.033 -5.962 4.824 1.00 98.06 117 GLN A CA 1
ATOM 903 C C . GLN A 1 117 ? 0.055 -6.403 3.357 1.00 98.06 117 GLN A C 1
ATOM 905 O O . GLN A 1 117 ? 0.621 -7.453 3.065 1.00 98.06 117 GLN A O 1
ATOM 910 N N . VAL A 1 118 ? -0.492 -5.617 2.428 1.00 98.75 118 VAL A N 1
ATOM 911 C CA . VAL A 1 118 ? -0.290 -5.859 0.999 1.00 98.75 118 VAL A CA 1
ATOM 912 C C . VAL A 1 118 ? 1.077 -5.327 0.575 1.00 98.75 118 VAL A C 1
ATOM 914 O O . VAL A 1 118 ? 1.434 -4.189 0.893 1.00 98.75 118 VAL A O 1
ATOM 917 N N . SER A 1 119 ? 1.820 -6.147 -0.167 1.00 98.38 119 SER A N 1
ATOM 918 C CA . SER A 1 119 ? 3.094 -5.769 -0.784 1.00 98.38 119 SER A CA 1
ATOM 919 C C . SER A 1 119 ? 2.974 -5.814 -2.302 1.00 98.38 119 SER A C 1
ATOM 921 O O . SER A 1 119 ? 2.618 -6.850 -2.857 1.00 98.38 119 SER A O 1
ATOM 923 N N . ILE A 1 120 ? 3.284 -4.709 -2.977 1.00 98.38 120 ILE A N 1
ATOM 924 C CA . ILE A 1 120 ? 3.287 -4.619 -4.442 1.00 98.38 120 ILE A CA 1
ATOM 925 C C . ILE A 1 120 ? 4.682 -4.197 -4.894 1.00 98.38 120 ILE A C 1
ATOM 927 O O . ILE A 1 120 ? 5.109 -3.074 -4.625 1.00 98.38 120 ILE A O 1
ATOM 931 N N . ALA A 1 121 ? 5.376 -5.093 -5.591 1.00 96.81 121 ALA A N 1
ATOM 932 C CA . ALA A 1 121 ? 6.686 -4.852 -6.173 1.00 96.81 121 ALA A CA 1
ATOM 933 C C . ALA A 1 121 ? 6.574 -4.744 -7.697 1.00 96.81 121 ALA A C 1
ATOM 935 O O . ALA A 1 121 ? 6.196 -5.697 -8.377 1.00 96.81 121 ALA A O 1
ATOM 936 N N . VAL A 1 122 ? 6.904 -3.572 -8.232 1.00 96.69 122 VAL A N 1
ATOM 937 C CA . VAL A 1 122 ? 6.727 -3.212 -9.639 1.00 96.69 122 VAL A CA 1
ATOM 938 C C . VAL A 1 122 ? 8.076 -3.175 -10.345 1.00 96.69 122 VAL A C 1
ATOM 940 O O . VAL A 1 122 ? 8.959 -2.423 -9.937 1.00 96.69 122 VAL A O 1
ATOM 943 N N . ALA A 1 123 ? 8.229 -3.946 -11.421 1.00 92.94 123 ALA A N 1
ATOM 944 C CA . ALA A 1 123 ? 9.384 -3.845 -12.315 1.00 92.94 123 ALA A CA 1
ATOM 945 C C . ALA A 1 123 ? 9.122 -2.902 -13.491 1.00 92.94 123 ALA A C 1
ATOM 947 O O . ALA A 1 123 ? 9.845 -1.927 -13.659 1.00 92.94 123 ALA A O 1
ATOM 948 N N . GLY A 1 124 ? 8.079 -3.191 -14.271 1.00 93.94 124 GLY A N 1
ATOM 949 C CA . GLY A 1 124 ? 7.582 -2.341 -15.352 1.00 93.94 124 GLY A CA 1
ATOM 950 C C . GLY A 1 124 ? 6.259 -1.706 -14.949 1.00 93.94 124 GLY A C 1
ATOM 951 O O . GLY A 1 124 ? 6.219 -0.559 -14.500 1.00 93.94 124 GLY A O 1
ATOM 952 N N . LYS A 1 125 ? 5.172 -2.475 -15.031 1.00 95.69 125 LYS A N 1
ATOM 953 C CA . LYS A 1 125 ? 3.825 -2.001 -14.713 1.00 95.69 125 LYS A CA 1
ATOM 954 C C . LYS A 1 125 ? 3.062 -2.972 -13.813 1.00 95.69 125 LYS A C 1
ATOM 956 O O . LYS A 1 125 ? 2.983 -4.167 -14.071 1.00 95.69 125 LYS A O 1
ATOM 961 N N . VAL A 1 126 ? 2.412 -2.437 -12.784 1.00 98.12 126 VAL A N 1
ATOM 962 C CA . VAL A 1 126 ? 1.302 -3.119 -12.109 1.00 98.12 126 VAL A CA 1
ATOM 963 C C . VAL A 1 126 ? 0.055 -2.276 -12.317 1.00 98.12 126 VAL A C 1
ATOM 965 O O . VAL A 1 126 ? -0.002 -1.124 -11.891 1.00 98.12 126 VAL A O 1
ATOM 968 N N . GLU A 1 127 ? -0.929 -2.840 -13.004 1.00 98.62 127 GLU A N 1
ATOM 969 C CA . GLU A 1 127 ? -2.190 -2.189 -13.332 1.00 98.62 127 GLU A CA 1
ATOM 970 C C . GLU A 1 127 ? -3.329 -2.866 -12.573 1.00 98.62 127 GLU A C 1
ATOM 972 O O . GLU A 1 127 ? -3.584 -4.056 -12.725 1.00 98.62 127 GLU A O 1
ATOM 977 N N . ILE A 1 128 ? -4.007 -2.100 -11.728 1.00 98.81 128 ILE A N 1
ATOM 978 C CA . ILE A 1 128 ? -5.171 -2.534 -10.967 1.00 98.81 128 ILE A CA 1
ATOM 979 C C . ILE A 1 128 ? -6.357 -1.759 -11.522 1.00 98.81 128 ILE A C 1
ATOM 981 O O . ILE A 1 128 ? -6.425 -0.546 -11.343 1.00 98.81 128 ILE A O 1
ATOM 985 N N . GLN A 1 129 ? -7.264 -2.423 -12.227 1.00 98.88 129 GLN A N 1
ATOM 986 C CA . GLN A 1 129 ? -8.406 -1.761 -12.855 1.00 98.88 129 GLN A CA 1
ATOM 987 C C . GLN A 1 129 ? -9.506 -1.406 -11.840 1.00 98.88 129 GLN A C 1
ATOM 989 O O . GLN A 1 129 ? -9.367 -1.590 -10.628 1.00 98.88 129 GLN A O 1
ATOM 994 N N . ASP A 1 130 ? -10.600 -0.833 -12.342 1.00 98.88 130 ASP A N 1
ATOM 995 C CA . ASP A 1 130 ? -11.718 -0.390 -11.514 1.00 98.88 130 ASP A CA 1
ATOM 996 C C . ASP A 1 130 ? -12.343 -1.541 -10.712 1.00 98.88 130 ASP A C 1
ATOM 998 O O . ASP A 1 130 ? -12.359 -2.695 -11.144 1.00 98.88 130 ASP A O 1
ATOM 1002 N N . ASN A 1 131 ? -12.928 -1.201 -9.563 1.00 98.81 131 ASN A N 1
ATOM 1003 C CA . ASN A 1 131 ? -13.695 -2.114 -8.707 1.00 98.81 131 ASN A CA 1
ATOM 1004 C C . ASN A 1 131 ? -12.918 -3.316 -8.145 1.00 98.81 131 ASN A C 1
ATOM 1006 O O . ASN A 1 131 ? -13.521 -4.213 -7.558 1.00 98.81 131 ASN A O 1
ATOM 1010 N N . VAL A 1 132 ? -11.589 -3.328 -8.237 1.00 98.88 132 VAL A N 1
ATOM 1011 C CA . VAL A 1 132 ? -10.783 -4.415 -7.676 1.00 98.88 132 VAL A CA 1
ATOM 1012 C C . VAL A 1 132 ? -10.791 -4.390 -6.145 1.00 98.88 132 VAL A C 1
ATOM 1014 O O . VAL A 1 132 ? -10.776 -3.330 -5.506 1.00 98.88 132 VAL A O 1
ATOM 1017 N N . ARG A 1 133 ? -10.808 -5.571 -5.526 1.00 98.81 133 ARG A N 1
ATOM 1018 C CA . ARG A 1 133 ? -10.641 -5.753 -4.077 1.00 98.81 133 ARG A CA 1
ATOM 1019 C C . ARG A 1 133 ? -9.398 -6.589 -3.814 1.00 98.81 133 ARG A C 1
ATOM 1021 O O . ARG A 1 133 ? -9.280 -7.700 -4.316 1.00 98.81 133 ARG A O 1
ATOM 1028 N N . ILE A 1 134 ? -8.486 -6.086 -2.994 1.00 98.81 134 ILE A N 1
ATOM 1029 C CA . ILE A 1 134 ? -7.307 -6.831 -2.554 1.00 98.81 134 ILE A CA 1
ATOM 1030 C C . ILE A 1 134 ? -7.397 -6.960 -1.042 1.00 98.81 134 ILE A C 1
ATOM 1032 O O . ILE A 1 134 ? -7.245 -5.981 -0.314 1.00 98.81 134 ILE A O 1
ATOM 1036 N N . ALA A 1 135 ? -7.676 -8.167 -0.556 1.00 98.56 135 ALA A N 1
ATOM 1037 C CA . ALA A 1 135 ? -7.714 -8.426 0.874 1.00 98.56 135 ALA A CA 1
ATOM 1038 C C . ALA A 1 135 ? -6.311 -8.336 1.501 1.00 98.56 135 ALA A C 1
ATOM 1040 O O . ALA A 1 135 ? -5.296 -8.162 0.824 1.00 98.56 135 ALA A O 1
ATOM 1041 N N . GLY A 1 136 ? -6.241 -8.444 2.828 1.00 98.25 136 GLY A N 1
ATOM 1042 C CA . GLY A 1 136 ? -4.972 -8.292 3.530 1.00 98.25 136 GLY A CA 1
ATOM 1043 C C . GLY A 1 136 ? -3.938 -9.364 3.169 1.00 98.25 136 GLY A C 1
ATOM 1044 O O . GLY A 1 136 ? -4.286 -10.477 2.773 1.00 98.25 136 GLY A O 1
ATOM 1045 N N . ARG A 1 137 ? -2.656 -9.047 3.367 1.00 98.38 137 ARG A N 1
ATOM 1046 C CA . ARG A 1 137 ? -1.513 -9.962 3.193 1.00 98.38 137 ARG A CA 1
ATOM 1047 C C . ARG A 1 137 ? -1.285 -10.470 1.766 1.00 98.38 137 ARG A C 1
ATOM 1049 O O . ARG A 1 137 ? -0.547 -11.433 1.592 1.00 98.38 137 ARG A O 1
ATOM 1056 N N . CYS A 1 138 ? -1.906 -9.860 0.758 1.00 98.69 138 CYS A N 1
ATOM 1057 C CA . CYS A 1 138 ? -1.617 -10.212 -0.630 1.00 98.69 138 CYS A CA 1
ATOM 1058 C C . CYS A 1 138 ? -0.235 -9.710 -1.057 1.00 98.69 138 CYS A C 1
ATOM 1060 O O . CYS A 1 138 ? 0.257 -8.693 -0.563 1.00 98.69 138 CYS A O 1
ATOM 1062 N N . GLN A 1 139 ? 0.373 -10.403 -2.011 1.00 98.06 139 GLN A N 1
ATOM 1063 C CA . GLN A 1 139 ? 1.677 -10.051 -2.555 1.00 98.06 139 GLN A CA 1
ATOM 1064 C C . GLN A 1 139 ? 1.618 -10.051 -4.078 1.00 98.06 139 GLN A C 1
ATOM 1066 O O . GLN A 1 139 ? 1.215 -11.042 -4.674 1.00 98.06 139 GLN A O 1
ATOM 1071 N N . LEU A 1 140 ? 1.995 -8.945 -4.710 1.00 97.62 140 LEU A N 1
ATOM 1072 C CA . LEU A 1 140 ? 2.079 -8.825 -6.164 1.00 97.62 140 LEU A CA 1
ATOM 1073 C C . LEU A 1 140 ? 3.542 -8.578 -6.531 1.00 97.62 140 LEU A C 1
ATOM 1075 O O . LEU A 1 140 ? 4.081 -7.518 -6.213 1.00 97.62 140 LEU A O 1
ATOM 1079 N N . PHE A 1 141 ? 4.181 -9.546 -7.184 1.00 94.75 141 PHE A N 1
ATOM 1080 C CA . PHE A 1 141 ? 5.599 -9.500 -7.534 1.00 94.75 141 PHE A CA 1
ATOM 1081 C C . PHE A 1 141 ? 5.789 -9.465 -9.052 1.00 94.75 141 PHE A C 1
ATOM 1083 O O . PHE A 1 141 ? 5.714 -10.492 -9.726 1.00 94.75 141 PHE A O 1
ATOM 1090 N N . GLY A 1 142 ? 6.063 -8.272 -9.584 1.00 92.44 142 GLY A N 1
ATOM 1091 C CA . GLY A 1 142 ? 6.457 -8.073 -10.982 1.00 92.44 142 GLY A CA 1
ATOM 1092 C C . GLY A 1 142 ? 7.924 -8.421 -11.270 1.00 92.44 142 GLY A C 1
ATOM 1093 O O . GLY A 1 142 ? 8.379 -8.254 -12.393 1.00 92.44 142 GLY A O 1
ATOM 1094 N N . TYR A 1 143 ? 8.686 -8.845 -10.261 1.00 89.56 143 TYR A N 1
ATOM 1095 C CA . TYR A 1 143 ? 10.051 -9.363 -10.378 1.00 89.56 143 TYR A CA 1
ATOM 1096 C C . TYR A 1 143 ? 10.396 -10.207 -9.142 1.00 89.56 143 TYR A C 1
ATOM 1098 O O . TYR A 1 143 ? 9.743 -10.087 -8.103 1.00 89.56 143 TYR A O 1
ATOM 1106 N N . SER A 1 144 ? 11.413 -11.062 -9.248 1.00 81.12 144 SER A N 1
ATOM 1107 C CA . SER A 1 144 ? 11.865 -11.966 -8.177 1.00 81.12 144 SER A CA 1
ATOM 1108 C C . SER A 1 144 ? 12.777 -11.275 -7.157 1.00 81.12 144 SER A C 1
ATOM 1110 O O . SER A 1 144 ? 12.914 -11.735 -6.026 1.00 81.12 144 SER A O 1
ATOM 1112 N N . GLY A 1 145 ? 13.405 -10.165 -7.546 1.00 83.44 145 GLY A N 1
ATOM 1113 C CA . GLY A 1 145 ? 14.257 -9.333 -6.689 1.00 83.44 145 GLY A CA 1
ATOM 1114 C C . GLY A 1 145 ? 15.721 -9.755 -6.664 1.00 83.44 145 GLY A C 1
ATOM 1115 O O . GLY A 1 145 ? 16.587 -8.907 -6.468 1.00 83.44 145 GLY A O 1
ATOM 1116 N N . HIS A 1 146 ? 16.001 -11.029 -6.931 1.00 86.25 146 HIS A N 1
ATOM 1117 C CA . HIS A 1 146 ? 17.343 -11.589 -6.975 1.00 86.25 146 HIS A CA 1
ATOM 1118 C C . HIS A 1 146 ? 17.431 -12.726 -8.007 1.00 86.25 146 HIS A C 1
ATOM 1120 O O . HIS A 1 146 ? 16.442 -13.448 -8.168 1.00 86.25 146 HIS A O 1
ATOM 1126 N N . PRO A 1 147 ? 18.612 -12.950 -8.619 1.00 88.06 147 PRO A N 1
ATOM 1127 C CA . PRO A 1 147 ? 18.854 -14.099 -9.490 1.00 88.06 147 PRO A CA 1
ATOM 1128 C C . PRO A 1 147 ? 18.488 -15.429 -8.833 1.00 88.06 147 PRO A C 1
ATOM 1130 O O . PRO A 1 147 ? 18.643 -15.600 -7.622 1.00 88.06 147 PRO A O 1
ATOM 1133 N N . LEU A 1 148 ? 18.076 -16.426 -9.616 1.00 86.06 148 LEU A N 1
ATOM 1134 C CA . LEU A 1 148 ? 17.901 -17.778 -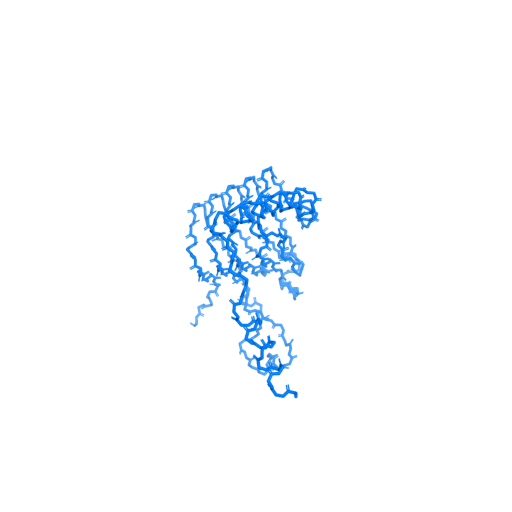9.065 1.00 86.06 148 LEU A CA 1
ATOM 1135 C C . LEU A 1 148 ? 19.250 -18.392 -8.678 1.00 86.06 148 LEU A C 1
ATOM 1137 O O . LEU A 1 148 ? 19.372 -19.050 -7.638 1.00 86.06 148 LEU A O 1
ATOM 1141 N N . ASN A 1 149 ? 20.274 -18.133 -9.494 1.00 90.12 149 ASN A N 1
ATOM 1142 C CA . ASN A 1 149 ? 21.623 -18.629 -9.278 1.00 90.12 149 ASN A CA 1
ATOM 1143 C C . ASN A 1 149 ? 22.215 -18.075 -7.965 1.00 90.12 149 ASN A C 1
ATOM 1145 O O . ASN A 1 149 ? 22.280 -16.866 -7.736 1.00 90.12 149 ASN A O 1
ATOM 1149 N N . ALA A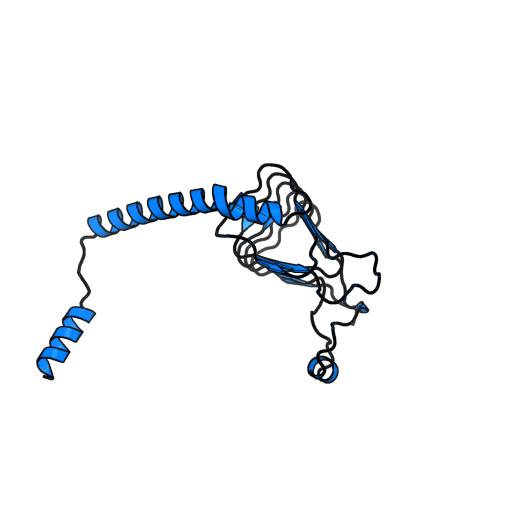 1 150 ? 22.650 -18.977 -7.082 1.00 93.81 150 ALA A N 1
ATOM 1150 C CA . ALA A 1 150 ? 23.136 -18.613 -5.754 1.00 93.81 150 ALA A CA 1
ATOM 1151 C C . ALA A 1 150 ? 24.472 -17.852 -5.783 1.00 93.81 150 ALA A C 1
ATOM 1153 O O . ALA A 1 150 ? 24.666 -16.958 -4.963 1.00 93.81 150 ALA A O 1
ATOM 1154 N N . GLU A 1 151 ? 25.365 -18.163 -6.725 1.00 95.81 151 GLU A N 1
ATOM 1155 C CA . GLU A 1 151 ? 26.650 -17.471 -6.875 1.00 95.81 151 GLU A CA 1
ATOM 1156 C C . GLU A 1 151 ? 26.434 -16.034 -7.354 1.00 95.81 151 GLU A C 1
ATOM 1158 O O . GLU A 1 151 ? 26.969 -15.099 -6.764 1.00 95.81 151 GLU A O 1
ATOM 1163 N N . GLN A 1 152 ? 25.561 -15.829 -8.345 1.00 92.06 152 GLN A N 1
ATOM 1164 C CA . GLN A 1 152 ? 25.181 -14.489 -8.799 1.00 92.06 152 GLN A CA 1
ATOM 1165 C C . GLN A 1 152 ? 24.540 -13.671 -7.671 1.00 92.06 152 GLN A C 1
ATOM 1167 O O . GLN A 1 152 ? 24.885 -12.504 -7.478 1.00 92.06 152 GLN A O 1
ATOM 1172 N N . ARG A 1 153 ? 23.665 -14.290 -6.866 1.00 93.31 153 ARG A N 1
ATOM 1173 C CA . ARG A 1 153 ? 23.120 -13.645 -5.661 1.00 93.31 153 ARG A CA 1
ATOM 1174 C C . ARG A 1 153 ? 24.197 -13.277 -4.650 1.00 93.31 153 ARG A C 1
ATOM 1176 O O . ARG A 1 153 ? 24.142 -12.182 -4.098 1.00 93.31 153 ARG A O 1
ATOM 1183 N N . ALA A 1 154 ? 25.164 -14.160 -4.408 1.00 94.06 154 ALA A N 1
ATOM 1184 C CA . ALA A 1 154 ? 26.269 -13.901 -3.486 1.00 94.06 154 ALA A CA 1
ATOM 1185 C C . ALA A 1 154 ? 27.158 -12.736 -3.955 1.00 94.06 154 ALA A C 1
ATOM 1187 O O . ALA A 1 154 ? 27.683 -11.997 -3.127 1.00 94.06 154 ALA A O 1
ATOM 1188 N N . LEU A 1 155 ? 27.267 -12.529 -5.270 1.00 94.75 155 LEU A N 1
ATOM 1189 C CA . LEU A 1 155 ? 27.945 -11.380 -5.877 1.00 94.75 155 LEU A CA 1
ATOM 1190 C C . LEU A 1 155 ? 27.114 -10.083 -5.836 1.00 94.75 155 LEU A C 1
ATOM 1192 O O . LEU A 1 155 ? 27.584 -9.043 -6.291 1.00 94.75 155 LEU A O 1
ATOM 1196 N N . GLY A 1 156 ? 25.886 -10.124 -5.305 1.00 90.19 156 GLY A N 1
ATOM 1197 C CA . GLY A 1 156 ? 24.984 -8.973 -5.262 1.00 90.19 156 GLY A CA 1
ATOM 1198 C C . GLY A 1 156 ? 24.416 -8.587 -6.629 1.00 90.19 156 GLY A C 1
ATOM 1199 O O . GLY A 1 156 ? 23.996 -7.444 -6.807 1.00 90.19 156 GLY A O 1
ATOM 1200 N N . ALA A 1 157 ? 24.414 -9.509 -7.598 1.00 90.25 157 ALA A N 1
ATOM 1201 C CA . ALA A 1 157 ? 23.872 -9.244 -8.923 1.00 90.25 157 ALA A CA 1
ATOM 1202 C C . ALA A 1 157 ? 22.359 -8.939 -8.859 1.00 90.25 157 ALA A C 1
ATOM 1204 O O . ALA A 1 157 ? 21.642 -9.509 -8.023 1.00 90.25 157 ALA A O 1
ATOM 1205 N N . PRO A 1 158 ? 21.860 -8.038 -9.724 1.00 87.00 158 PRO A N 1
ATOM 1206 C CA . PRO A 1 158 ? 20.438 -7.732 -9.806 1.00 87.00 158 PRO A CA 1
ATOM 1207 C C . PRO A 1 158 ? 19.651 -8.898 -10.409 1.00 87.00 158 PRO A C 1
ATOM 1209 O O . PRO A 1 158 ? 20.221 -9.767 -11.060 1.00 87.00 158 PRO A O 1
ATOM 1212 N N . ASP A 1 159 ? 18.333 -8.890 -10.209 1.00 85.50 159 ASP A N 1
ATOM 1213 C CA . ASP A 1 159 ? 17.428 -9.864 -10.824 1.00 85.50 159 ASP A CA 1
ATOM 1214 C C . ASP A 1 159 ? 17.517 -9.862 -12.355 1.00 85.50 159 ASP A C 1
ATOM 1216 O O . ASP A 1 159 ? 17.737 -8.811 -12.967 1.00 85.50 159 ASP A O 1
ATOM 1220 N N . GLU A 1 160 ? 17.294 -11.030 -12.947 1.00 85.81 160 GLU A N 1
ATOM 1221 C CA . GLU A 1 160 ? 17.458 -11.278 -14.374 1.00 85.81 160 GLU A CA 1
ATOM 1222 C C . GLU A 1 160 ? 16.326 -10.633 -15.179 1.00 85.81 160 GLU A C 1
ATOM 1224 O O . GLU A 1 160 ? 15.142 -10.771 -14.872 1.00 85.81 160 GLU A O 1
ATOM 1229 N N . ASP A 1 161 ? 16.695 -9.935 -16.247 1.00 86.94 161 ASP A N 1
ATOM 1230 C CA . ASP A 1 161 ? 15.782 -9.052 -16.971 1.00 86.94 161 ASP A CA 1
ATOM 1231 C C . ASP A 1 161 ? 14.608 -9.774 -17.655 1.00 86.94 161 ASP A C 1
ATOM 1233 O O . ASP A 1 161 ? 13.535 -9.200 -17.831 1.00 86.94 161 ASP A O 1
ATOM 1237 N N . HIS A 1 162 ? 14.765 -11.055 -17.996 1.00 84.31 162 HIS A N 1
ATOM 1238 C CA . HIS A 1 162 ? 13.685 -11.854 -18.583 1.00 84.31 162 HIS A CA 1
ATOM 1239 C C . HIS A 1 162 ? 12.573 -12.205 -17.578 1.00 84.31 162 HIS A C 1
ATOM 1241 O O . HIS A 1 162 ? 11.477 -12.582 -17.992 1.00 84.31 162 HIS A O 1
ATOM 1247 N N . ARG A 1 163 ? 12.840 -12.061 -16.272 1.00 82.31 163 ARG A N 1
ATOM 1248 C CA . ARG A 1 163 ? 11.899 -12.357 -15.176 1.00 82.31 163 ARG A CA 1
ATOM 1249 C C . ARG A 1 163 ? 11.056 -11.148 -14.782 1.00 82.31 163 ARG A C 1
ATOM 1251 O O . ARG A 1 163 ? 10.213 -11.236 -13.888 1.00 82.31 163 ARG A O 1
ATOM 1258 N N . LEU A 1 164 ? 11.295 -10.004 -15.424 1.00 89.19 164 LEU A N 1
ATOM 1259 C CA . LEU A 1 164 ? 10.492 -8.807 -15.235 1.00 89.19 164 LEU A CA 1
ATOM 1260 C C . LEU A 1 164 ? 9.120 -9.016 -15.877 1.00 89.19 164 LEU A C 1
ATOM 1262 O O . LEU A 1 164 ? 8.984 -9.532 -16.987 1.00 89.19 164 LEU A O 1
ATOM 1266 N N . GLY A 1 165 ? 8.087 -8.634 -15.141 1.00 87.94 165 GLY A N 1
ATOM 1267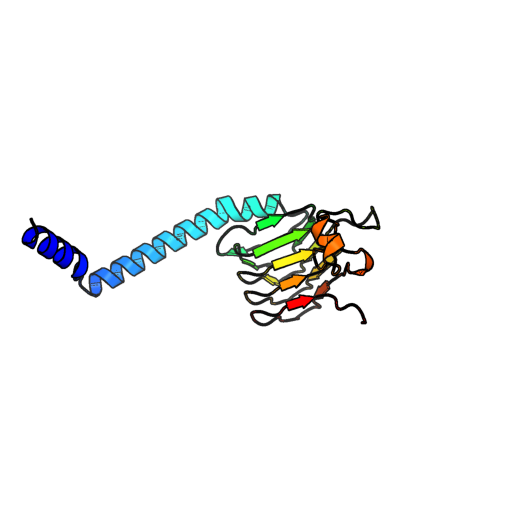 C CA . GLY A 1 165 ? 6.716 -8.948 -15.473 1.00 87.94 165 GLY A CA 1
ATOM 1268 C C . GLY A 1 165 ? 5.753 -7.845 -15.114 1.00 87.94 165 GLY A C 1
ATOM 1269 O O . GLY A 1 165 ? 5.751 -7.346 -13.987 1.00 87.94 165 GLY A O 1
ATOM 1270 N N . ASP A 1 166 ? 4.873 -7.546 -16.060 1.00 93.62 166 ASP A N 1
ATOM 1271 C CA . ASP A 1 166 ? 3.691 -6.759 -15.774 1.00 93.62 166 ASP A CA 1
ATOM 1272 C C . ASP A 1 166 ? 2.630 -7.622 -15.084 1.00 93.62 166 ASP A C 1
ATOM 1274 O O . ASP A 1 166 ? 2.452 -8.800 -15.408 1.00 93.62 166 ASP A O 1
ATOM 1278 N N . ILE A 1 167 ? 1.902 -7.020 -14.145 1.00 96.38 167 ILE A N 1
ATOM 1279 C CA . ILE A 1 167 ? 0.716 -7.620 -13.524 1.00 96.38 167 ILE A CA 1
ATOM 1280 C C . ILE A 1 167 ? -0.480 -6.744 -13.867 1.00 96.38 167 ILE A C 1
ATOM 1282 O O . ILE A 1 167 ? -0.440 -5.534 -13.653 1.00 96.38 167 ILE A O 1
ATOM 1286 N N . VAL A 1 168 ? -1.555 -7.358 -14.356 1.00 97.75 168 VAL A N 1
ATOM 1287 C CA . VAL A 1 168 ? -2.832 -6.681 -14.585 1.00 97.75 168 VAL A CA 1
ATOM 1288 C C . VAL A 1 168 ? -3.908 -7.407 -13.789 1.00 97.75 168 VAL A C 1
ATOM 1290 O O . VAL A 1 168 ? -4.187 -8.575 -14.042 1.00 97.75 168 VAL A O 1
ATOM 1293 N N . LEU A 1 169 ? -4.497 -6.722 -12.810 1.00 98.44 169 LEU A N 1
ATOM 1294 C CA . LEU A 1 169 ? -5.748 -7.147 -12.195 1.00 98.44 169 LEU A CA 1
ATOM 1295 C C . LEU A 1 169 ? -6.882 -6.460 -12.948 1.00 98.44 169 LEU A C 1
ATOM 1297 O O . LEU A 1 169 ? -7.026 -5.237 -12.880 1.00 98.44 169 LEU A O 1
ATOM 1301 N N . GLU A 1 170 ? -7.646 -7.248 -13.694 1.00 98.69 170 GLU A N 1
ATOM 1302 C CA . GLU A 1 170 ? -8.772 -6.755 -14.480 1.00 98.69 170 GLU A CA 1
ATOM 1303 C C . GLU A 1 170 ? -9.917 -6.246 -13.599 1.00 98.69 170 GLU A C 1
ATOM 1305 O O . GLU A 1 170 ? -9.947 -6.444 -12.381 1.00 98.69 170 GLU A O 1
ATOM 1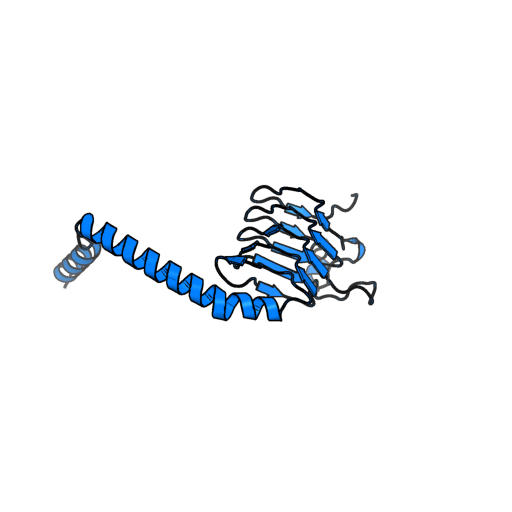310 N N . ARG A 1 171 ? -10.855 -5.539 -14.232 1.00 98.81 171 ARG A N 1
ATOM 1311 C CA . ARG A 1 171 ? -12.029 -4.971 -13.572 1.00 98.81 171 ARG A CA 1
ATOM 1312 C C . ARG A 1 171 ? -12.763 -6.035 -12.751 1.00 98.81 171 ARG A C 1
ATOM 1314 O O . ARG A 1 171 ? -12.907 -7.174 -13.183 1.00 98.81 171 ARG A O 1
ATOM 1321 N N . ASP A 1 172 ? -13.231 -5.636 -11.571 1.00 98.69 172 ASP A N 1
ATOM 1322 C CA . ASP A 1 172 ? -14.013 -6.471 -10.645 1.00 98.69 172 ASP A CA 1
ATOM 1323 C C . ASP A 1 172 ? -13.263 -7.698 -10.070 1.00 98.69 172 ASP A C 1
ATOM 1325 O O . ASP A 1 172 ? -13.857 -8.507 -9.353 1.00 98.69 172 ASP A O 1
ATOM 1329 N N . VAL A 1 173 ? -11.948 -7.832 -10.303 1.00 98.75 173 VAL A N 1
ATOM 1330 C CA . VAL A 1 173 ? -11.135 -8.884 -9.675 1.00 98.75 173 VAL A CA 1
ATOM 1331 C C . VAL A 1 173 ? -11.153 -8.749 -8.151 1.00 98.75 173 VAL A C 1
ATOM 1333 O O . VAL A 1 173 ? -11.022 -7.661 -7.584 1.00 98.75 173 VAL A O 1
ATOM 1336 N N . TRP A 1 174 ? -11.236 -9.888 -7.467 1.00 98.62 174 TRP A N 1
ATOM 1337 C CA . TRP A 1 174 ? -11.064 -9.969 -6.023 1.00 98.62 174 TRP A CA 1
ATOM 1338 C C . TRP A 1 174 ? -9.953 -10.950 -5.659 1.00 98.62 174 TRP A C 1
ATOM 1340 O O . TRP A 1 174 ? -10.030 -12.140 -5.959 1.00 98.62 174 TRP A O 1
ATOM 1350 N N . LEU A 1 175 ? -8.931 -10.452 -4.965 1.00 98.69 175 LEU A N 1
ATOM 1351 C CA . LEU A 1 175 ? -7.914 -11.279 -4.330 1.00 98.69 175 LEU A CA 1
ATOM 1352 C C . LEU A 1 175 ? -8.282 -11.508 -2.862 1.00 98.69 175 LEU A C 1
ATOM 1354 O O . LEU A 1 175 ? -8.391 -10.564 -2.071 1.00 98.69 175 LEU A O 1
ATOM 1358 N N . ALA A 1 176 ? -8.465 -12.777 -2.502 1.00 98.50 176 ALA A N 1
ATOM 1359 C CA . ALA A 1 176 ? -8.663 -13.200 -1.122 1.00 98.50 176 ALA A CA 1
ATOM 1360 C C . ALA A 1 176 ? -7.388 -13.016 -0.280 1.00 98.50 176 ALA A C 1
ATOM 1362 O O . ALA A 1 176 ? -6.302 -12.750 -0.786 1.00 98.50 176 ALA A O 1
ATOM 1363 N N . THR A 1 177 ? -7.527 -13.137 1.042 1.00 98.50 177 THR A N 1
ATOM 1364 C CA . THR A 1 177 ? -6.432 -12.859 1.987 1.00 98.50 177 THR A CA 1
ATOM 1365 C C . THR A 1 177 ? -5.240 -13.778 1.730 1.00 98.50 177 THR A C 1
ATOM 1367 O O . THR A 1 177 ? -5.400 -14.995 1.736 1.00 98.50 177 THR A O 1
ATOM 1370 N N . GLY A 1 178 ? -4.040 -13.207 1.615 1.00 98.06 178 GLY A N 1
ATOM 1371 C CA . GLY A 1 178 ? -2.803 -13.984 1.485 1.00 98.06 178 GLY A CA 1
ATOM 1372 C C . GLY A 1 178 ? -2.513 -14.517 0.082 1.00 98.06 178 GLY A C 1
ATOM 1373 O O . GLY A 1 178 ? -1.666 -15.393 -0.052 1.00 98.06 178 GLY A O 1
ATOM 1374 N N . VAL A 1 179 ? -3.204 -14.030 -0.953 1.00 98.50 179 VAL A N 1
ATOM 1375 C CA . VAL A 1 179 ? -2.914 -14.426 -2.337 1.00 98.50 179 VAL A CA 1
ATOM 1376 C C . VAL A 1 179 ? -1.588 -13.822 -2.797 1.00 98.50 179 VAL A C 1
ATOM 1378 O O . VAL A 1 179 ? -1.368 -12.616 -2.672 1.00 98.50 179 VAL A O 1
ATOM 1381 N N . THR A 1 180 ? -0.741 -14.656 -3.396 1.00 97.19 180 THR A N 1
ATOM 1382 C CA . THR A 1 180 ? 0.479 -14.222 -4.080 1.00 97.19 180 THR A CA 1
ATOM 1383 C C . THR A 1 180 ? 0.282 -14.314 -5.588 1.00 97.19 180 THR A C 1
ATOM 1385 O O . THR A 1 180 ? -0.011 -15.382 -6.120 1.00 97.19 180 THR A O 1
ATOM 1388 N N . VAL A 1 181 ? 0.447 -13.185 -6.272 1.00 95.31 181 VAL A N 1
ATOM 1389 C CA . VAL A 1 181 ? 0.459 -13.068 -7.729 1.00 95.31 181 VAL A CA 1
ATOM 1390 C C . VAL A 1 181 ? 1.894 -12.798 -8.151 1.00 95.31 181 VAL A C 1
ATOM 1392 O O . VAL A 1 181 ? 2.488 -11.791 -7.767 1.00 95.31 181 VAL A O 1
ATOM 1395 N N . GLN A 1 182 ? 2.453 -13.698 -8.945 1.00 88.62 182 GLN A N 1
ATOM 1396 C CA . GLN A 1 182 ? 3.797 -13.569 -9.485 1.00 88.62 182 GLN A CA 1
ATOM 1397 C C . GLN A 1 182 ? 3.766 -13.972 -10.952 1.00 88.62 182 GLN A C 1
ATOM 1399 O O . GLN A 1 182 ? 3.032 -14.886 -11.335 1.00 88.62 182 GLN A O 1
ATOM 1404 N N . ARG A 1 183 ? 4.575 -13.308 -11.777 1.00 74.62 183 ARG A N 1
ATOM 1405 C CA . ARG A 1 183 ? 4.837 -13.807 -13.123 1.00 74.62 183 ARG A CA 1
ATOM 1406 C C . ARG A 1 183 ? 5.539 -15.163 -13.019 1.00 74.62 183 ARG A C 1
ATOM 1408 O O . ARG A 1 183 ? 6.600 -15.260 -12.410 1.00 74.62 183 ARG A O 1
ATOM 1415 N N . CYS A 1 184 ? 4.940 -16.199 -13.596 1.00 62.50 184 CYS A N 1
ATOM 1416 C CA . CYS A 1 184 ? 5.633 -17.460 -13.822 1.00 62.50 184 CYS A CA 1
ATOM 1417 C C . CYS A 1 184 ? 6.362 -17.381 -15.160 1.00 62.50 184 CYS A C 1
ATOM 1419 O O . CYS A 1 184 ? 5.754 -17.049 -16.178 1.00 62.50 184 CYS A O 1
ATOM 1421 N N . ASP A 1 185 ? 7.650 -17.704 -15.146 1.00 62.72 185 ASP A N 1
ATOM 1422 C CA . ASP A 1 185 ? 8.362 -18.072 -16.361 1.00 62.72 185 ASP A CA 1
ATOM 1423 C C . ASP A 1 185 ? 7.839 -19.449 -16.797 1.00 62.72 185 ASP A C 1
ATOM 1425 O O . ASP A 1 185 ? 7.570 -20.311 -15.953 1.00 62.72 185 ASP A O 1
ATOM 1429 N N . ASN A 1 186 ? 7.650 -19.661 -18.099 1.00 50.56 186 ASN A N 1
ATOM 1430 C CA . ASN A 1 186 ? 7.477 -21.021 -18.600 1.00 50.56 186 ASN A CA 1
ATOM 1431 C C . ASN A 1 186 ? 8.811 -21.741 -18.360 1.00 50.56 186 ASN A C 1
ATOM 1433 O O . ASN A 1 186 ? 9.822 -21.331 -18.930 1.00 50.56 186 ASN A O 1
ATOM 1437 N N . TRP A 1 187 ? 8.800 -22.726 -17.462 1.00 43.78 187 TRP A N 1
ATOM 1438 C CA . TRP A 1 187 ? 9.945 -23.578 -17.137 1.00 43.78 187 TRP A CA 1
ATOM 1439 C C . TRP A 1 187 ? 10.394 -24.401 -18.343 1.00 43.78 187 TRP A C 1
ATOM 1441 O O . TRP A 1 187 ? 9.503 -24.902 -19.071 1.00 43.78 187 TRP A O 1
#

InterPro domains:
  IPR011004 Trimeric LpxA-like superfamily [SSF51161] (76-181)

Secondary structure (DSSP, 8-state):
-HHHHHHHHHHHHS-----HHHHHHHHHHHHHHHHHHHHHHIIIIIHHHHHHH-SEE-S--EEESS--EEESS-EEEE-SS-EEESS-EEEE-SSPPSSTTPPPEEEE-SS-EE-TT-EEEESSEEEE-TT-EE-TT-EEESS-SS-SSHHHHHTTPPPPGGG---EEE-TT-EEPTT-EEEPPP--

pLDDT: mean 92.66, std 9.74, range [43.78, 98.88]

Sequence (187 aa):
MRRLFAMLKRARAAGIPTPSIYNKLMYRLITVLKGGFDTLTRLFIYTPAFKGRLASYGHSLYLYSGLPLVTGPLKIELGNECRVSGHTTLSGRTTPHPDPSVTPTLKVGSNVDIGWQVSIAVAGKVEIQDNVRIAGRCQLFGYSGHPLNAEQRALGAPDEDHRLGDIVLERDVWLATGVTVQRCDNW

Foldseek 3Di:
DVVVVVVVVCVVVVPDDDDPVVVVVVVVVVVVVVVVVQVCCQVPPAVVVQVVQAPEEEEQEAEHQAHEAEEAQEHEYYEENEYAYNQEYEYEQNPQAPPNVFTFYEYYYYNEYHEHLEYAYTDGYEAHYEQEYEYHQEYEDQFPQADPDPVCVVVVHGGDNVLGHYHHHDHNHYHDHNHYHGDDDPD

Radius of gyration: 23.0 Å; chains: 1; bounding box: 46×40×74 Å